Protein AF-A0A087UT09-F1 (afdb_monomer_lite)

Sequence (190 aa):
MEEGTFNQTPITALSLRTRMKIALFLNPPRELLSHEKVPGDYRGLAELMQFAYIEIQNFGTYQEPTMKLLDTWGKRQGATFGKLMELLQELQRYDLLAQVVPLLEEDAAAYQRRIHMQRNGQHLIQDPEVTSGDSLNSSQYLTVDDFLSGESTLYHAFMLHSDAPEDVSFAIELTRKLESEGMKIFLRNR

Structure (mmCIF, N/CA/C/O backbone):
data_AF-A0A087UT09-F1
#
_entry.id   AF-A0A087UT09-F1
#
loop_
_atom_site.group_PDB
_atom_site.id
_atom_site.type_symbol
_atom_site.label_atom_id
_atom_site.label_alt_id
_atom_site.label_comp_id
_atom_site.label_asym_id
_atom_site.label_entity_id
_atom_site.label_seq_id
_atom_site.pdbx_PDB_ins_code
_atom_site.Cartn_x
_atom_site.Cartn_y
_atom_site.Cartn_z
_atom_site.occupancy
_atom_site.B_iso_or_equiv
_atom_site.auth_seq_id
_atom_site.auth_comp_id
_atom_site.auth_asym_id
_atom_site.auth_atom_id
_atom_site.pdbx_PDB_model_num
ATOM 1 N N . MET A 1 1 ? 16.535 13.399 0.111 1.00 51.31 1 MET A N 1
ATOM 2 C CA . MET A 1 1 ? 15.268 13.373 -0.649 1.00 51.31 1 MET A CA 1
ATOM 3 C C . MET A 1 1 ? 14.499 14.609 -0.217 1.00 51.31 1 MET A C 1
ATOM 5 O O . MET A 1 1 ? 14.461 14.849 0.981 1.00 51.31 1 MET A O 1
ATOM 9 N N . GLU A 1 2 ? 13.992 15.443 -1.127 1.00 54.88 2 GLU A N 1
ATOM 10 C CA . GLU A 1 2 ? 13.151 16.575 -0.708 1.00 54.88 2 GLU A CA 1
ATOM 11 C C . GLU A 1 2 ? 11.876 16.011 -0.065 1.00 54.88 2 GLU A C 1
ATOM 13 O O . GLU A 1 2 ? 11.117 15.315 -0.743 1.00 54.88 2 GLU A O 1
ATOM 18 N N . GLU A 1 3 ? 11.650 16.268 1.228 1.00 58.12 3 GLU A N 1
ATOM 19 C CA . GLU A 1 3 ? 10.524 15.720 2.013 1.00 58.12 3 GLU A CA 1
ATOM 20 C C . GLU A 1 3 ? 9.159 15.922 1.326 1.00 58.12 3 GLU A C 1
ATOM 22 O O . GLU A 1 3 ? 8.279 15.063 1.406 1.00 58.12 3 GLU A O 1
ATOM 27 N N . GLY A 1 4 ? 9.004 17.011 0.564 1.00 62.09 4 GLY A N 1
ATOM 28 C CA . GLY A 1 4 ? 7.791 17.301 -0.204 1.00 62.09 4 GLY A CA 1
ATOM 29 C C . GLY A 1 4 ? 7.472 16.275 -1.299 1.00 62.09 4 GLY A C 1
ATOM 30 O O . GLY A 1 4 ? 6.303 16.016 -1.573 1.00 62.09 4 GLY A O 1
ATOM 31 N N . THR A 1 5 ? 8.484 15.637 -1.895 1.00 78.25 5 THR A N 1
ATOM 32 C CA . THR A 1 5 ? 8.292 14.661 -2.985 1.00 78.25 5 THR A CA 1
ATOM 33 C C . THR A 1 5 ? 7.920 13.267 -2.479 1.00 78.25 5 THR A C 1
ATOM 35 O O . THR A 1 5 ? 7.145 12.556 -3.121 1.00 78.25 5 THR A O 1
ATOM 38 N N . PHE A 1 6 ? 8.431 12.881 -1.309 1.00 90.44 6 PHE A N 1
ATOM 39 C CA . PHE A 1 6 ? 8.125 11.599 -0.679 1.00 90.44 6 PHE A CA 1
ATOM 40 C C . PHE A 1 6 ? 6.651 11.534 -0.256 1.00 90.44 6 PHE A C 1
ATOM 42 O O . PHE A 1 6 ? 5.922 10.634 -0.669 1.00 90.44 6 PHE A O 1
ATOM 49 N N . ASN A 1 7 ? 6.174 12.552 0.467 1.00 91.75 7 ASN A N 1
ATOM 50 C CA . ASN A 1 7 ? 4.807 12.588 0.998 1.00 91.75 7 ASN A CA 1
ATOM 51 C C . ASN A 1 7 ? 3.721 12.616 -0.087 1.00 91.75 7 ASN A C 1
ATOM 53 O O . ASN A 1 7 ? 2.599 12.167 0.152 1.00 91.75 7 ASN A O 1
ATOM 57 N N . GLN A 1 8 ? 4.052 13.119 -1.277 1.00 91.75 8 GLN A N 1
ATOM 58 C CA . GLN A 1 8 ? 3.149 13.197 -2.428 1.00 91.75 8 GLN A CA 1
ATOM 59 C C . GLN A 1 8 ? 3.197 11.954 -3.328 1.00 91.75 8 GLN A C 1
ATOM 61 O O . GLN A 1 8 ? 2.414 11.852 -4.272 1.00 91.75 8 GLN A O 1
ATOM 66 N N . THR A 1 9 ? 4.093 11.000 -3.056 1.00 93.56 9 THR A N 1
ATOM 67 C CA . THR A 1 9 ? 4.192 9.767 -3.844 1.00 93.56 9 THR A CA 1
ATOM 68 C C . THR A 1 9 ? 2.896 8.957 -3.697 1.00 93.56 9 THR A C 1
ATOM 70 O O . THR A 1 9 ? 2.451 8.725 -2.567 1.00 93.56 9 THR A O 1
ATOM 73 N N . PRO A 1 10 ? 2.252 8.542 -4.805 1.00 94.56 10 PRO A N 1
ATOM 74 C CA . PRO A 1 10 ? 0.980 7.835 -4.747 1.00 94.56 10 PRO A CA 1
ATOM 75 C C . PRO A 1 10 ? 1.157 6.414 -4.208 1.00 94.56 10 PRO A C 1
ATOM 77 O O . PRO A 1 10 ? 2.169 5.760 -4.446 1.00 94.56 10 PRO A O 1
ATOM 80 N N . ILE A 1 11 ? 0.129 5.883 -3.552 1.00 94.00 11 ILE A N 1
ATOM 81 C CA . ILE A 1 11 ? 0.129 4.519 -2.993 1.00 94.00 11 ILE A CA 1
ATOM 82 C C . ILE A 1 11 ? 0.298 3.438 -4.061 1.00 94.00 11 ILE A C 1
ATOM 84 O O . ILE A 1 11 ? 0.816 2.358 -3.785 1.00 94.00 11 ILE A O 1
ATOM 88 N N . THR A 1 12 ? -0.069 3.725 -5.307 1.00 91.31 12 THR A N 1
ATOM 89 C CA . THR A 1 12 ? 0.193 2.847 -6.455 1.00 91.31 12 THR A CA 1
ATOM 90 C C . THR A 1 12 ? 1.685 2.573 -6.672 1.00 91.31 12 THR A C 1
ATOM 92 O O . THR A 1 12 ? 2.024 1.549 -7.258 1.00 91.31 12 THR A O 1
ATOM 95 N N . ALA A 1 13 ? 2.581 3.413 -6.143 1.00 93.44 13 ALA A N 1
ATOM 96 C CA . ALA A 1 13 ? 4.025 3.214 -6.197 1.00 93.44 13 ALA A CA 1
ATOM 97 C C . ALA A 1 13 ? 4.558 2.134 -5.237 1.00 93.44 13 ALA A C 1
ATOM 99 O O . ALA A 1 13 ? 5.697 1.702 -5.413 1.00 93.44 13 ALA A O 1
ATOM 100 N N . LEU A 1 14 ? 3.768 1.688 -4.248 1.00 93.06 14 LEU A N 1
ATOM 101 C CA . LEU A 1 14 ? 4.194 0.650 -3.303 1.00 93.06 14 LEU A CA 1
ATOM 102 C C . LEU A 1 14 ? 4.567 -0.640 -4.034 1.00 93.06 14 LEU A C 1
ATOM 104 O O . LEU A 1 14 ? 3.744 -1.205 -4.767 1.00 93.06 14 LEU A O 1
ATOM 108 N N . SER A 1 15 ? 5.763 -1.157 -3.762 1.00 93.62 15 SER A N 1
ATOM 109 C CA . SER A 1 15 ? 6.173 -2.470 -4.245 1.00 93.62 15 SER A CA 1
ATOM 110 C C . SER A 1 15 ? 5.392 -3.585 -3.552 1.00 93.62 15 SER A C 1
ATOM 112 O O . SER A 1 15 ? 4.868 -3.433 -2.444 1.00 93.62 15 SER A O 1
ATOM 114 N N . LEU A 1 16 ? 5.343 -4.756 -4.194 1.00 92.62 16 LEU A N 1
ATOM 115 C CA . LEU A 1 16 ? 4.714 -5.941 -3.608 1.00 92.62 16 LEU A CA 1
ATOM 116 C C . LEU A 1 16 ? 5.321 -6.277 -2.237 1.00 92.62 16 LEU A C 1
ATOM 118 O O . LEU A 1 16 ? 4.588 -6.594 -1.306 1.00 92.62 16 LEU A O 1
ATOM 122 N N . ARG A 1 17 ? 6.644 -6.131 -2.089 1.00 94.88 17 ARG A N 1
ATOM 123 C CA . ARG A 1 17 ? 7.366 -6.347 -0.827 1.00 94.88 17 ARG A CA 1
ATOM 124 C C . ARG A 1 17 ? 6.803 -5.477 0.296 1.00 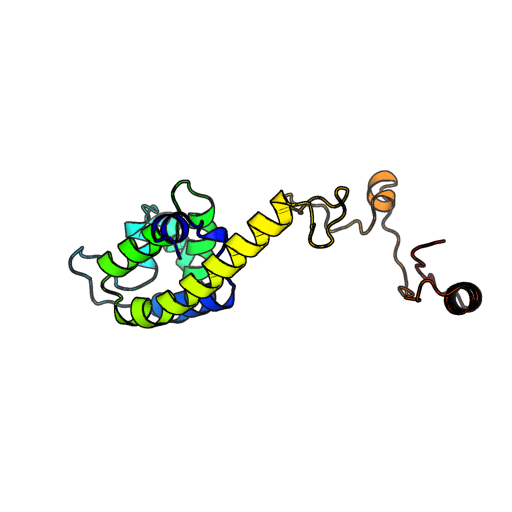94.88 17 ARG A C 1
ATOM 126 O O . ARG A 1 17 ? 6.507 -5.991 1.374 1.00 94.88 17 ARG A O 1
ATOM 133 N N . THR A 1 18 ? 6.634 -4.182 0.043 1.00 95.81 18 THR A N 1
ATOM 134 C CA . THR A 1 18 ? 6.103 -3.236 1.029 1.00 95.81 18 THR A CA 1
ATOM 135 C C . THR A 1 18 ? 4.650 -3.547 1.364 1.00 95.81 18 THR A C 1
ATOM 137 O O . THR A 1 18 ? 4.295 -3.624 2.540 1.00 95.81 18 THR A O 1
ATOM 140 N N . ARG A 1 19 ? 3.817 -3.823 0.352 1.00 96.19 19 ARG A N 1
ATOM 141 C CA . ARG A 1 19 ? 2.405 -4.185 0.556 1.00 96.19 19 ARG A CA 1
ATOM 142 C C . ARG A 1 19 ? 2.251 -5.459 1.391 1.00 96.19 19 ARG A C 1
ATOM 144 O O . ARG A 1 19 ? 1.489 -5.459 2.353 1.00 96.19 19 ARG A O 1
ATOM 151 N N . MET A 1 20 ? 3.029 -6.503 1.097 1.00 95.06 20 MET A N 1
ATOM 152 C CA . MET A 1 20 ? 3.030 -7.748 1.876 1.00 95.06 20 MET A CA 1
ATOM 153 C C . MET A 1 20 ? 3.491 -7.522 3.317 1.00 95.06 20 MET A C 1
ATOM 155 O O . MET A 1 20 ? 2.925 -8.099 4.242 1.00 95.06 20 MET A O 1
ATOM 159 N N . LYS A 1 21 ? 4.490 -6.657 3.537 1.00 96.12 21 LYS A N 1
ATOM 160 C CA . LYS A 1 21 ? 4.939 -6.305 4.889 1.00 96.12 21 LYS A CA 1
ATOM 161 C C . LYS A 1 21 ? 3.837 -5.594 5.676 1.00 96.12 21 LYS A C 1
ATOM 163 O O . LYS A 1 21 ? 3.637 -5.923 6.837 1.00 96.12 21 LYS A O 1
ATOM 168 N N . ILE A 1 22 ? 3.100 -4.673 5.054 1.00 96.56 22 ILE A N 1
ATOM 169 C CA . ILE A 1 22 ? 1.946 -4.009 5.680 1.00 96.56 22 ILE A CA 1
ATOM 170 C C . ILE A 1 22 ? 0.846 -5.032 5.996 1.00 96.56 22 ILE A C 1
ATOM 172 O O . ILE A 1 22 ? 0.361 -5.087 7.127 1.00 96.56 22 ILE A O 1
ATOM 176 N N . ALA A 1 23 ? 0.505 -5.891 5.034 1.00 96.12 23 ALA A N 1
ATOM 177 C CA . ALA A 1 23 ? -0.516 -6.923 5.193 1.00 96.12 23 ALA A CA 1
ATOM 178 C C . ALA A 1 23 ? -0.191 -7.907 6.326 1.00 96.12 23 ALA A C 1
ATOM 180 O O . ALA A 1 23 ? -1.051 -8.184 7.159 1.00 96.12 23 ALA A O 1
ATOM 181 N N . LEU A 1 24 ? 1.066 -8.343 6.446 1.00 95.38 24 LEU A N 1
ATOM 182 C CA . LEU A 1 24 ? 1.524 -9.229 7.522 1.00 95.38 24 LEU A CA 1
ATOM 183 C C . LEU A 1 24 ? 1.209 -8.678 8.924 1.00 95.38 24 LEU A C 1
ATOM 185 O O . LEU A 1 24 ? 0.924 -9.441 9.843 1.00 95.38 24 LEU A O 1
ATOM 189 N N . PHE A 1 25 ? 1.265 -7.357 9.096 1.00 94.94 25 PHE A N 1
ATOM 190 C CA . PHE A 1 25 ? 1.061 -6.702 10.388 1.00 94.94 25 PHE A CA 1
ATOM 191 C C . PHE A 1 25 ? -0.398 -6.324 10.655 1.00 94.94 25 PHE A C 1
ATOM 193 O O . PHE A 1 25 ? -0.766 -6.197 11.827 1.00 94.94 25 PHE A O 1
ATOM 200 N N . LEU A 1 26 ? -1.201 -6.105 9.609 1.00 95.62 26 LEU A N 1
ATOM 201 C CA . LEU A 1 26 ? -2.575 -5.602 9.710 1.00 95.62 26 LEU A CA 1
ATOM 202 C C . LEU A 1 26 ? -3.655 -6.654 9.437 1.00 95.62 26 LEU A C 1
ATOM 204 O O . LEU A 1 26 ? -4.786 -6.456 9.865 1.00 95.62 26 LEU A O 1
ATOM 208 N N . ASN A 1 27 ? -3.350 -7.762 8.759 1.00 95.38 27 ASN A N 1
ATOM 209 C CA . ASN A 1 27 ? -4.317 -8.843 8.554 1.00 95.38 27 ASN A CA 1
ATOM 210 C C . ASN A 1 27 ? -4.689 -9.579 9.854 1.00 95.38 27 ASN A C 1
ATOM 212 O O . ASN A 1 27 ? -5.867 -9.902 10.011 1.00 95.38 27 ASN A O 1
ATOM 216 N N . PRO A 1 28 ? -3.751 -9.873 10.784 1.00 92.81 28 PRO A N 1
ATOM 217 C CA . PRO A 1 28 ? -4.115 -10.533 12.031 1.00 92.81 28 PRO A CA 1
ATOM 218 C C . PRO A 1 28 ? -5.059 -9.644 12.855 1.00 92.81 28 PRO A C 1
ATOM 220 O O . PRO A 1 28 ? -4.718 -8.483 13.107 1.00 92.81 28 PRO A O 1
ATOM 223 N N . PRO A 1 29 ? -6.220 -10.164 13.296 1.00 87.81 29 PRO A N 1
ATOM 224 C CA . PRO A 1 29 ? -7.192 -9.363 14.021 1.00 87.81 29 PRO A CA 1
ATOM 225 C C . PRO A 1 29 ? -6.617 -8.903 15.360 1.00 87.81 29 PRO A C 1
ATOM 227 O O . PRO A 1 29 ? -5.968 -9.669 16.077 1.00 87.81 29 PRO A O 1
ATOM 230 N N . ARG A 1 30 ? -6.888 -7.649 15.721 1.00 85.56 30 ARG A N 1
ATOM 231 C CA . ARG A 1 30 ? -6.582 -7.101 17.045 1.00 85.56 30 ARG A CA 1
ATOM 232 C C . ARG A 1 30 ? -7.849 -6.552 17.678 1.00 85.56 30 ARG A C 1
ATOM 234 O O . ARG A 1 30 ? -8.514 -5.694 17.112 1.00 85.56 30 ARG A O 1
ATOM 241 N N . GLU A 1 31 ? -8.166 -7.054 18.865 1.00 73.44 31 GLU A N 1
ATOM 242 C CA . GLU A 1 31 ? -9.349 -6.635 19.630 1.00 73.44 31 GLU A CA 1
ATOM 243 C C . GLU A 1 31 ? -9.096 -5.371 20.459 1.00 73.44 31 GLU A C 1
ATOM 245 O O . GLU A 1 31 ? -10.036 -4.678 20.843 1.00 73.44 31 GLU A O 1
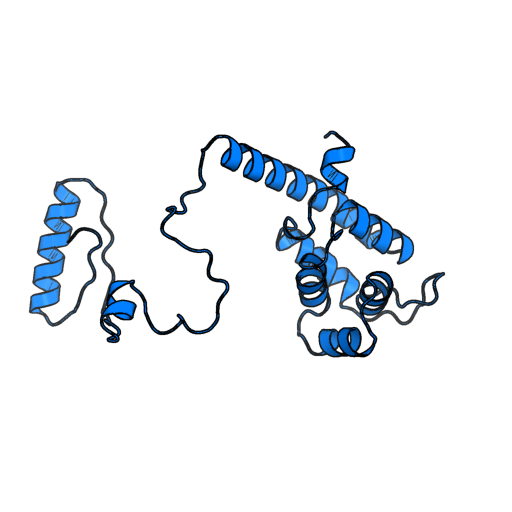ATOM 250 N N . LEU A 1 32 ? -7.824 -5.046 20.714 1.00 72.12 32 LEU A N 1
ATOM 251 C CA . LEU A 1 32 ? -7.448 -3.807 21.383 1.00 72.12 32 LEU A CA 1
ATOM 252 C C . LEU A 1 32 ? -7.739 -2.622 20.463 1.00 72.12 32 LEU A C 1
ATOM 254 O O . LEU A 1 32 ? -7.179 -2.512 19.367 1.00 72.12 32 LEU A O 1
ATOM 258 N N . LEU A 1 33 ? -8.618 -1.748 20.943 1.00 75.12 33 LEU A N 1
ATOM 259 C CA . LEU A 1 33 ? -8.957 -0.504 20.276 1.00 75.12 33 LEU A CA 1
ATOM 260 C C . LEU A 1 33 ? -7.850 0.528 20.503 1.00 75.12 33 LEU A C 1
ATOM 262 O O . LEU A 1 33 ? -7.291 0.625 21.598 1.00 75.12 33 LEU A O 1
ATOM 266 N N . SER A 1 34 ? -7.552 1.308 19.469 1.00 68.38 34 SER A N 1
ATOM 267 C CA . SER A 1 34 ? -6.712 2.496 19.585 1.00 68.38 34 SER A CA 1
ATOM 268 C C . SER A 1 34 ? -7.443 3.607 20.356 1.00 68.38 34 SER A C 1
ATOM 270 O O . SER A 1 34 ? -8.611 3.475 20.734 1.00 68.38 34 SER A O 1
ATOM 272 N N . HIS A 1 35 ? -6.764 4.736 20.570 1.00 66.69 35 HIS A N 1
ATOM 273 C CA . HIS A 1 35 ? -7.361 5.927 21.185 1.00 66.69 35 HIS A CA 1
ATOM 274 C C . HIS A 1 35 ? -8.629 6.414 20.453 1.00 66.69 35 HIS A C 1
ATOM 276 O O . HI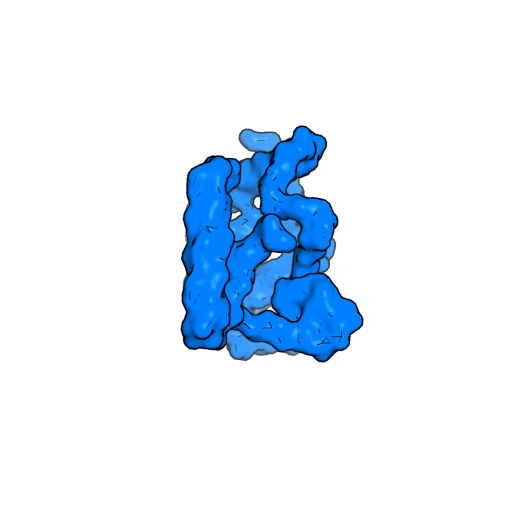S A 1 35 ? -9.582 6.847 21.096 1.00 66.69 35 HIS A O 1
ATOM 282 N N . GLU A 1 36 ? -8.684 6.240 19.130 1.00 67.75 36 GLU A N 1
ATOM 283 C CA . GLU A 1 36 ? -9.837 6.585 18.284 1.00 67.75 36 GLU A CA 1
ATOM 284 C C . GLU A 1 36 ? -10.937 5.509 18.282 1.00 67.75 36 GLU A C 1
ATOM 286 O O . GLU A 1 36 ? -11.852 5.542 17.467 1.00 67.75 36 GLU A O 1
ATOM 291 N N . LYS A 1 37 ? -10.872 4.536 19.202 1.00 80.62 37 LYS A N 1
ATOM 292 C CA . LYS A 1 37 ? -11.822 3.418 19.328 1.00 80.62 37 LYS A CA 1
ATOM 293 C C . LYS A 1 37 ? -11.913 2.520 18.088 1.00 80.62 37 LYS A C 1
ATOM 295 O O . LYS A 1 37 ? -12.880 1.773 17.959 1.00 80.62 37 LYS A O 1
ATOM 300 N N . VAL A 1 38 ? -10.898 2.537 17.224 1.00 85.25 38 VAL A N 1
ATOM 301 C CA . VAL A 1 38 ? -10.813 1.658 16.050 1.00 85.25 38 VAL A CA 1
ATOM 302 C C . VAL A 1 38 ? -9.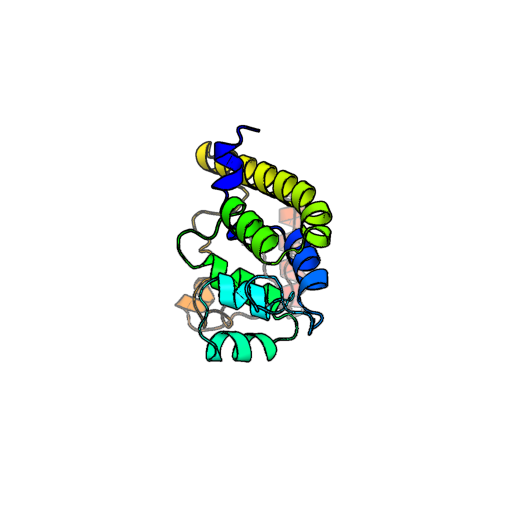882 0.466 16.314 1.00 85.25 38 VAL A C 1
ATOM 304 O O . VAL A 1 38 ? -8.911 0.606 17.064 1.00 85.25 38 VAL A O 1
ATOM 307 N N . PRO A 1 39 ? -10.132 -0.720 15.727 1.00 88.19 39 PRO A N 1
ATOM 308 C CA . PRO A 1 39 ? -9.248 -1.877 15.875 1.00 88.19 39 PRO A CA 1
ATOM 309 C C . PRO A 1 39 ? -7.857 -1.609 15.293 1.00 88.19 39 PRO A C 1
ATOM 311 O O . PRO A 1 39 ? -7.747 -1.071 14.198 1.00 88.19 39 PRO A O 1
ATOM 314 N N . GLY A 1 40 ? -6.784 -2.051 15.952 1.00 90.31 40 GLY A N 1
ATOM 315 C CA . GLY A 1 40 ? -5.401 -1.877 15.467 1.00 90.31 40 GLY A CA 1
ATOM 316 C C . GLY A 1 40 ? -4.998 -2.736 14.252 1.00 90.31 40 GLY A C 1
ATOM 317 O O . GLY A 1 40 ? -3.819 -3.072 14.108 1.00 90.31 40 GLY A O 1
ATOM 318 N N . ASP A 1 41 ? -5.954 -3.148 13.425 1.00 93.94 41 ASP A N 1
ATOM 319 C CA . ASP A 1 41 ? -5.795 -4.024 12.262 1.00 93.94 41 ASP A CA 1
ATOM 320 C C . ASP A 1 41 ? -6.350 -3.369 10.983 1.00 93.94 41 ASP A C 1
ATOM 322 O O . ASP A 1 41 ? -6.641 -2.170 10.953 1.00 93.94 41 ASP A O 1
ATOM 326 N N . TYR A 1 42 ? -6.469 -4.137 9.897 1.00 95.88 42 TYR A N 1
ATOM 327 C CA . TYR A 1 42 ? -6.932 -3.627 8.605 1.00 95.88 42 TYR A CA 1
ATOM 328 C C . TYR A 1 42 ? -8.318 -2.966 8.675 1.00 95.88 42 TYR A C 1
ATOM 330 O O . TYR A 1 42 ? -8.609 -2.097 7.854 1.00 95.88 42 TYR A O 1
ATOM 338 N N . ARG A 1 43 ? -9.174 -3.350 9.634 1.00 95.44 43 ARG A N 1
ATOM 339 C CA . ARG A 1 43 ? -10.530 -2.806 9.783 1.00 95.44 43 ARG A CA 1
ATOM 340 C C . ARG A 1 43 ? -10.473 -1.369 10.268 1.00 95.44 43 ARG A C 1
ATOM 342 O O . ARG A 1 43 ? -11.115 -0.516 9.666 1.00 95.44 43 ARG A O 1
ATOM 349 N N . GLY A 1 44 ? -9.658 -1.098 11.288 1.00 94.81 44 GLY A N 1
ATOM 350 C CA . GLY A 1 44 ? -9.455 0.269 11.760 1.00 94.81 44 GLY A CA 1
ATOM 351 C C . GLY A 1 44 ? -8.735 1.127 10.729 1.00 94.81 44 GLY A C 1
ATOM 352 O O . GLY A 1 44 ? -9.121 2.273 10.524 1.00 94.81 44 GLY A O 1
ATOM 353 N N . LEU A 1 45 ? -7.769 0.566 9.990 1.00 95.62 45 LEU A N 1
ATOM 354 C CA . LEU A 1 45 ? -7.166 1.291 8.868 1.00 95.62 45 LEU A CA 1
ATOM 355 C C . LEU A 1 45 ? -8.214 1.661 7.804 1.00 95.62 45 LEU A C 1
ATOM 357 O O . LEU A 1 45 ? -8.230 2.792 7.324 1.00 95.62 45 LEU A O 1
ATOM 361 N N . ALA A 1 46 ? -9.097 0.729 7.442 1.00 96.44 46 ALA A N 1
ATOM 362 C CA . ALA A 1 46 ? -10.152 0.970 6.465 1.00 96.44 46 ALA A CA 1
ATOM 363 C C . ALA A 1 46 ? -11.182 2.003 6.955 1.00 96.44 46 ALA A C 1
ATOM 365 O O . ALA A 1 46 ? -11.644 2.833 6.173 1.00 96.44 46 ALA A O 1
ATOM 366 N N . GLU A 1 47 ? -11.507 1.990 8.246 1.00 94.75 47 GLU A N 1
ATOM 367 C CA . GLU A 1 47 ? -12.385 2.980 8.869 1.00 94.75 47 GLU A CA 1
ATOM 368 C C . GLU A 1 47 ? -11.776 4.387 8.807 1.00 94.75 47 GLU A C 1
ATOM 370 O O . GLU A 1 47 ? -12.432 5.316 8.332 1.00 94.75 47 GLU A O 1
ATOM 375 N N . LEU A 1 48 ? -10.491 4.536 9.151 1.00 94.44 48 LEU A N 1
ATOM 376 C CA . LEU A 1 48 ? -9.773 5.811 9.025 1.00 94.44 48 LEU A CA 1
ATOM 377 C C . LEU A 1 48 ? -9.644 6.279 7.560 1.00 94.44 48 LEU A C 1
ATOM 379 O O . LEU A 1 48 ? -9.656 7.475 7.273 1.00 94.44 48 LEU A O 1
ATOM 383 N N . MET A 1 49 ? -9.583 5.344 6.606 1.00 95.50 49 MET A N 1
ATOM 384 C CA . MET A 1 49 ? -9.642 5.620 5.161 1.00 95.50 49 MET A CA 1
ATOM 385 C C . MET A 1 49 ? -11.055 5.954 4.647 1.00 95.50 49 MET A C 1
ATOM 387 O O . MET A 1 49 ? -11.235 6.142 3.437 1.00 95.50 49 MET A O 1
ATOM 391 N N . GLN A 1 50 ? -12.049 6.041 5.537 1.00 95.31 50 GLN A N 1
ATOM 392 C CA . GLN A 1 50 ? -13.445 6.356 5.229 1.00 95.31 50 GLN A CA 1
ATOM 393 C C . GLN A 1 50 ? -14.090 5.327 4.288 1.00 95.31 50 GLN A C 1
ATOM 395 O O . GLN A 1 50 ? -14.770 5.675 3.318 1.00 95.31 50 GLN A O 1
ATOM 400 N N . PHE A 1 51 ? -13.835 4.038 4.513 1.00 96.31 51 PHE A N 1
ATOM 401 C CA . PHE A 1 51 ? -14.631 2.970 3.907 1.00 96.31 51 PHE A CA 1
ATOM 402 C C . PHE A 1 51 ? -15.900 2.723 4.724 1.00 96.31 51 PHE A C 1
ATOM 404 O O . PHE A 1 51 ? -15.891 2.771 5.953 1.00 96.31 51 PHE A O 1
ATOM 411 N N . ALA A 1 52 ? -17.007 2.443 4.041 1.00 96.00 52 ALA A N 1
ATOM 412 C CA . ALA A 1 52 ? -18.251 2.082 4.700 1.00 96.00 52 ALA A CA 1
ATOM 413 C C . ALA A 1 52 ? -18.133 0.697 5.349 1.00 96.00 52 ALA A C 1
ATOM 415 O O . ALA A 1 52 ? -17.445 -0.187 4.840 1.00 96.00 52 ALA A O 1
ATOM 416 N N . TYR A 1 53 ? -18.884 0.464 6.427 1.00 94.31 53 TYR A N 1
ATOM 417 C CA . TYR A 1 53 ? -18.860 -0.806 7.161 1.00 94.31 53 TYR A CA 1
ATOM 418 C C . TYR A 1 53 ? -19.004 -2.042 6.255 1.00 94.31 53 TYR A C 1
ATOM 420 O O . TYR A 1 53 ? -18.266 -3.011 6.413 1.00 94.31 53 TYR A O 1
ATOM 428 N N . ILE A 1 54 ? -19.904 -2.000 5.264 1.00 97.31 54 ILE A N 1
ATOM 429 C CA . ILE A 1 54 ? -20.116 -3.129 4.348 1.00 97.31 54 ILE A CA 1
ATOM 430 C C . ILE A 1 54 ? -18.903 -3.390 3.439 1.00 97.31 54 ILE A C 1
ATOM 432 O O . ILE A 1 54 ? -18.607 -4.541 3.130 1.00 97.31 54 ILE A O 1
ATOM 436 N N . GLU A 1 55 ? -18.167 -2.343 3.051 1.00 96.56 55 GLU A N 1
ATOM 437 C CA . GLU A 1 55 ? -16.922 -2.474 2.286 1.00 96.56 55 GLU A CA 1
ATOM 438 C C . GLU A 1 55 ? -15.841 -3.128 3.153 1.00 96.56 55 GLU A C 1
ATOM 440 O O . GLU A 1 55 ? -15.159 -4.046 2.702 1.00 96.56 55 GLU A O 1
ATOM 445 N N . ILE A 1 56 ? -15.747 -2.718 4.424 1.00 96.50 56 ILE A N 1
ATOM 446 C CA . ILE A 1 56 ? -14.809 -3.286 5.402 1.00 96.50 56 ILE A CA 1
ATOM 447 C C . ILE A 1 56 ? -15.086 -4.777 5.629 1.00 96.50 56 ILE A C 1
ATOM 449 O O . ILE A 1 56 ? -14.159 -5.589 5.618 1.00 96.50 56 ILE A O 1
ATOM 453 N N . GLN A 1 57 ? -16.359 -5.153 5.786 1.00 95.94 57 GLN A N 1
ATOM 454 C CA . GLN A 1 57 ? -16.769 -6.558 5.883 1.00 95.94 57 GLN A CA 1
ATOM 455 C C . GLN A 1 57 ? -16.404 -7.330 4.612 1.00 95.94 57 GLN A C 1
ATOM 457 O O . GLN A 1 57 ? -15.848 -8.425 4.690 1.00 95.94 57 GLN A O 1
ATOM 462 N N . ASN A 1 58 ? -16.642 -6.740 3.438 1.00 97.12 58 ASN A N 1
ATOM 463 C CA . ASN A 1 58 ? -16.307 -7.362 2.163 1.00 97.12 58 ASN A CA 1
ATOM 464 C C . ASN A 1 58 ? -14.797 -7.615 2.020 1.00 97.12 58 ASN A C 1
ATOM 466 O O . ASN A 1 58 ? -14.410 -8.672 1.528 1.00 97.12 58 ASN A O 1
ATOM 470 N N . PHE A 1 59 ? -13.929 -6.716 2.498 1.00 96.81 59 PHE A N 1
ATOM 471 C CA . PHE A 1 59 ? -12.478 -6.957 2.502 1.00 96.81 59 PHE A CA 1
ATOM 472 C C . PHE A 1 59 ? -12.087 -8.197 3.311 1.00 96.81 59 PHE A C 1
ATOM 474 O O . PHE A 1 59 ? -11.181 -8.918 2.903 1.00 96.81 59 PHE A O 1
ATOM 481 N N . GLY A 1 60 ? -12.802 -8.493 4.400 1.00 93.88 60 GLY A N 1
ATOM 482 C CA . GLY A 1 60 ? -12.570 -9.688 5.217 1.00 93.88 60 GLY A CA 1
ATOM 483 C C . GLY A 1 60 ? -12.871 -11.017 4.515 1.00 93.88 60 GLY A C 1
ATOM 484 O O . GLY A 1 60 ? -12.469 -12.063 5.013 1.00 93.88 60 GLY A O 1
ATOM 485 N N . THR A 1 61 ? -13.551 -11.000 3.363 1.00 95.62 61 THR A N 1
ATOM 486 C CA . THR A 1 61 ? -13.820 -12.214 2.569 1.00 95.62 61 THR A CA 1
ATOM 487 C C . THR A 1 61 ? -12.635 -12.636 1.697 1.00 95.62 61 THR A C 1
ATOM 489 O O . THR A 1 61 ? -12.595 -13.766 1.212 1.00 95.62 61 THR A O 1
ATOM 492 N N . TYR A 1 62 ? -11.663 -11.742 1.492 1.00 94.62 62 TYR A N 1
ATOM 493 C CA . TYR A 1 62 ? -10.472 -12.013 0.695 1.00 94.62 62 TYR A CA 1
ATOM 494 C C . TYR A 1 62 ? -9.386 -12.669 1.547 1.00 94.62 62 TYR A C 1
ATOM 496 O O . TYR A 1 62 ? -9.259 -12.390 2.736 1.00 94.62 62 TYR A O 1
ATOM 504 N N . GLN A 1 63 ? -8.541 -13.483 0.907 1.00 92.31 63 GLN A N 1
ATOM 505 C CA . GLN A 1 63 ? -7.386 -14.105 1.562 1.00 92.31 63 GLN A CA 1
ATOM 506 C C . GLN A 1 63 ? -6.418 -13.066 2.151 1.00 92.31 63 GLN A C 1
ATOM 508 O O . GLN A 1 63 ? -5.855 -13.279 3.218 1.00 92.31 63 GLN A O 1
ATOM 513 N N . GLU A 1 64 ? -6.255 -11.932 1.463 1.00 93.81 64 GLU A N 1
ATOM 514 C CA . GLU A 1 64 ? -5.381 -10.828 1.863 1.00 93.81 64 GLU A CA 1
ATOM 515 C C . GLU A 1 64 ? -6.187 -9.514 1.954 1.00 93.81 64 GLU A C 1
ATOM 517 O O . GLU A 1 64 ? -6.175 -8.708 1.013 1.00 93.81 64 GLU A O 1
ATOM 522 N N . PRO A 1 65 ? -6.909 -9.270 3.069 1.00 96.69 65 PRO A N 1
ATOM 523 C CA . PRO A 1 65 ? -7.785 -8.105 3.225 1.00 96.69 65 PRO A CA 1
ATOM 524 C C . PRO A 1 65 ? -7.049 -6.771 3.071 1.00 96.69 65 PRO A C 1
ATOM 526 O O . PRO A 1 65 ? -7.521 -5.875 2.369 1.00 96.69 65 PRO A O 1
ATOM 529 N N . THR A 1 66 ? -5.861 -6.644 3.672 1.00 97.12 66 THR A N 1
ATOM 530 C CA . THR A 1 66 ? -5.063 -5.408 3.609 1.00 97.12 66 THR A CA 1
ATOM 531 C C . THR A 1 66 ? -4.580 -5.109 2.192 1.00 97.12 66 THR A C 1
ATOM 533 O O . THR A 1 66 ? -4.575 -3.951 1.780 1.00 97.12 66 THR A O 1
ATOM 536 N N . MET A 1 67 ? -4.212 -6.133 1.414 1.00 96.00 67 MET A N 1
ATOM 537 C CA . MET A 1 67 ? -3.821 -5.951 0.011 1.00 96.00 67 MET A CA 1
ATOM 538 C C . MET A 1 67 ? -4.983 -5.362 -0.788 1.00 96.00 67 MET A C 1
ATOM 540 O O . MET A 1 67 ? -4.835 -4.332 -1.448 1.00 96.00 67 MET A O 1
ATOM 544 N N . LYS A 1 68 ? -6.172 -5.964 -0.647 1.00 96.38 68 LYS A N 1
ATOM 545 C CA . LYS A 1 68 ? -7.378 -5.499 -1.333 1.00 96.38 68 LYS A CA 1
ATOM 546 C C . LYS A 1 68 ? -7.777 -4.085 -0.911 1.00 96.38 68 LYS A C 1
ATOM 548 O O . LYS A 1 68 ? -8.187 -3.291 -1.762 1.00 96.38 68 LYS A O 1
ATOM 553 N N . LEU A 1 69 ? -7.637 -3.764 0.375 1.00 97.38 69 LEU A N 1
ATOM 554 C CA . LEU A 1 69 ? -7.850 -2.424 0.915 1.00 97.38 69 LEU A CA 1
ATOM 555 C C . LEU A 1 69 ? -6.919 -1.404 0.246 1.00 97.38 69 LEU A C 1
ATOM 557 O O . LEU A 1 69 ? -7.404 -0.412 -0.290 1.00 97.38 69 LEU A O 1
ATOM 561 N N . LEU A 1 70 ? -5.606 -1.661 0.220 1.00 96.38 70 LEU A N 1
ATOM 562 C CA . LEU A 1 70 ? -4.617 -0.756 -0.380 1.00 96.38 70 LEU A CA 1
ATOM 563 C C . LEU A 1 70 ? -4.828 -0.575 -1.889 1.00 96.38 70 LEU A C 1
ATOM 565 O O . LEU A 1 70 ? -4.671 0.533 -2.400 1.00 96.38 70 LEU A O 1
ATOM 569 N N . ASP A 1 71 ? -5.209 -1.632 -2.606 1.00 94.38 71 ASP A N 1
ATOM 570 C CA . ASP A 1 71 ? -5.531 -1.559 -4.036 1.00 94.38 71 ASP A CA 1
ATOM 571 C C . ASP A 1 71 ? -6.783 -0.717 -4.296 1.00 94.38 71 ASP A C 1
ATOM 573 O O . ASP A 1 71 ? -6.832 0.069 -5.242 1.00 94.38 71 ASP A O 1
ATOM 577 N N . THR A 1 72 ? -7.803 -0.865 -3.450 1.00 95.56 72 THR A N 1
ATOM 578 C CA . THR A 1 72 ? -9.056 -0.109 -3.572 1.00 95.56 72 THR A CA 1
ATOM 579 C C . THR A 1 72 ? -8.847 1.353 -3.180 1.00 95.56 72 THR A C 1
ATOM 581 O O . THR A 1 72 ? -9.324 2.254 -3.868 1.00 95.56 72 THR A O 1
ATOM 584 N N . TRP A 1 73 ? -8.089 1.605 -2.112 1.00 96.19 73 TRP A N 1
ATOM 585 C CA . TRP A 1 73 ? -7.759 2.950 -1.651 1.00 96.19 73 TRP A CA 1
ATOM 586 C C . TRP A 1 73 ? -6.854 3.691 -2.635 1.00 96.19 73 TRP A C 1
ATOM 588 O O . TRP A 1 73 ? -7.080 4.869 -2.886 1.00 96.19 73 TRP A O 1
ATOM 598 N N . GLY A 1 74 ? -5.914 2.998 -3.287 1.00 92.75 74 GLY A N 1
ATOM 599 C CA . GLY A 1 74 ? -5.034 3.576 -4.308 1.00 92.75 74 GLY A CA 1
ATOM 600 C C . GLY A 1 74 ? -5.757 4.152 -5.534 1.00 92.75 74 GLY A C 1
ATOM 601 O O . GLY A 1 74 ? -5.155 4.919 -6.280 1.00 92.75 74 GLY A O 1
ATOM 602 N N . LYS A 1 75 ? -7.040 3.821 -5.736 1.00 91.00 75 LYS A N 1
ATOM 603 C CA . LYS A 1 75 ? -7.897 4.407 -6.784 1.00 91.00 75 LYS A CA 1
ATOM 604 C C . LYS A 1 75 ? -8.572 5.715 -6.352 1.00 91.00 75 LYS A C 1
ATOM 606 O O . LYS A 1 75 ? -9.124 6.417 -7.196 1.00 91.00 75 LYS A O 1
ATOM 611 N N . ARG A 1 76 ? -8.570 6.039 -5.053 1.00 91.31 76 ARG A N 1
ATOM 612 C CA . ARG A 1 76 ? -9.137 7.282 -4.509 1.00 91.31 76 ARG A CA 1
ATOM 613 C C . ARG A 1 76 ? -8.126 8.425 -4.636 1.00 91.31 76 ARG A C 1
ATOM 615 O O . ARG A 1 76 ? -6.914 8.223 -4.571 1.00 91.31 76 ARG A O 1
ATOM 622 N N . GLN A 1 77 ? -8.627 9.649 -4.791 1.00 86.62 77 GLN A N 1
ATOM 623 C CA . GLN A 1 77 ? -7.776 10.841 -4.773 1.00 86.62 77 GLN A CA 1
ATOM 624 C C . GLN A 1 77 ? -7.175 11.042 -3.374 1.00 86.62 77 GLN A C 1
ATOM 626 O O . GLN A 1 77 ? -7.837 10.790 -2.370 1.00 86.62 77 GLN A O 1
ATOM 631 N N . GLY A 1 78 ? -5.919 11.491 -3.306 1.00 86.81 78 GLY A N 1
ATOM 632 C CA . GLY A 1 78 ? -5.227 11.739 -2.035 1.00 86.81 78 GLY A CA 1
ATOM 633 C C . GLY A 1 78 ? -4.619 10.501 -1.362 1.00 86.81 78 GLY A C 1
ATOM 634 O O . GLY A 1 78 ? -4.078 10.618 -0.265 1.00 86.81 78 GLY A O 1
ATOM 635 N N . ALA A 1 79 ? -4.655 9.328 -2.004 1.00 93.69 79 ALA A N 1
ATOM 636 C CA . ALA A 1 79 ? -3.976 8.131 -1.515 1.00 93.69 79 ALA A CA 1
ATOM 637 C C . ALA A 1 79 ? -2.454 8.221 -1.743 1.00 93.69 79 ALA A C 1
ATOM 639 O O . ALA A 1 79 ? -1.932 7.767 -2.766 1.00 93.69 79 ALA A O 1
ATOM 640 N N . THR A 1 80 ? -1.736 8.821 -0.789 1.00 96.31 80 THR A N 1
ATOM 641 C CA . THR A 1 80 ? -0.276 9.016 -0.838 1.00 96.31 80 THR A CA 1
ATOM 642 C C . THR A 1 80 ? 0.456 8.327 0.313 1.00 96.31 80 THR A C 1
ATOM 644 O O . THR A 1 80 ? -0.152 7.916 1.304 1.00 96.31 80 THR A O 1
ATOM 647 N N . PHE A 1 81 ? 1.782 8.212 0.196 1.00 96.00 81 PHE A N 1
ATOM 648 C CA . PHE A 1 81 ? 2.644 7.663 1.249 1.00 96.00 81 PHE A CA 1
ATOM 649 C C . PHE A 1 81 ? 2.551 8.478 2.539 1.00 96.00 81 PHE A C 1
ATOM 651 O O . PHE A 1 81 ? 2.408 7.896 3.612 1.00 96.00 81 PHE A O 1
ATOM 658 N N . GLY A 1 82 ? 2.552 9.811 2.425 1.00 95.19 82 GLY A N 1
ATOM 659 C CA . GLY A 1 82 ? 2.384 10.697 3.576 1.00 95.19 82 GLY A CA 1
ATOM 660 C C . GLY A 1 82 ? 1.063 10.429 4.292 1.00 95.19 82 GLY A C 1
ATOM 661 O O . GLY A 1 82 ? 1.051 10.214 5.503 1.00 95.19 82 GLY A O 1
ATOM 662 N N . LYS A 1 83 ? -0.038 10.306 3.533 1.00 96.19 83 LYS A N 1
ATOM 663 C CA . LYS A 1 83 ? -1.338 10.019 4.139 1.00 96.19 83 LYS A CA 1
ATOM 664 C C . LYS A 1 83 ? -1.375 8.641 4.794 1.00 96.19 83 LYS A C 1
ATOM 666 O O . LYS A 1 83 ? -1.891 8.511 5.895 1.00 96.19 83 LYS A O 1
ATOM 671 N N . LEU A 1 84 ? -0.791 7.616 4.174 1.00 96.50 84 LEU A N 1
ATOM 672 C CA . LEU A 1 84 ? -0.698 6.291 4.795 1.00 96.50 84 LEU A CA 1
ATOM 673 C C . LEU A 1 84 ? 0.059 6.338 6.125 1.00 96.50 84 LEU A C 1
ATOM 675 O O . LEU A 1 84 ? -0.365 5.699 7.083 1.00 96.50 84 LEU A O 1
ATOM 679 N N . MET A 1 85 ? 1.158 7.089 6.198 1.00 95.69 85 MET A N 1
ATOM 680 C CA . MET A 1 85 ? 1.921 7.232 7.436 1.00 95.69 85 MET A CA 1
ATOM 681 C C . MET A 1 85 ? 1.113 7.911 8.540 1.00 95.69 85 MET A C 1
ATOM 683 O O . MET A 1 85 ? 1.111 7.401 9.657 1.00 95.69 85 MET A O 1
ATOM 687 N N . GLU A 1 86 ? 0.402 8.998 8.232 1.00 95.06 86 GLU A N 1
ATOM 688 C CA . GLU A 1 86 ? -0.515 9.652 9.179 1.00 95.06 86 GLU A CA 1
ATOM 689 C C . GLU A 1 86 ? -1.549 8.656 9.715 1.00 95.06 86 GLU A C 1
ATOM 691 O O . GLU A 1 86 ? -1.692 8.495 10.923 1.00 95.06 86 GLU A O 1
ATOM 696 N N . LEU A 1 87 ? -2.198 7.901 8.824 1.00 95.12 87 LEU A N 1
ATOM 697 C CA . LEU A 1 87 ? -3.210 6.917 9.210 1.00 95.12 87 LEU A CA 1
ATOM 698 C C . LEU A 1 87 ? -2.633 5.791 10.082 1.00 95.12 87 LEU A C 1
ATOM 700 O O . LEU A 1 87 ? -3.274 5.343 11.027 1.00 95.12 87 LEU A O 1
ATOM 704 N N . LEU A 1 88 ? -1.410 5.332 9.805 1.00 94.50 88 LEU A N 1
ATOM 705 C CA . LEU A 1 88 ? -0.736 4.327 10.634 1.00 94.50 88 LEU A CA 1
ATOM 706 C C . LEU A 1 88 ? -0.305 4.877 12.003 1.00 94.50 88 LEU A C 1
ATOM 708 O O . LEU A 1 88 ? -0.262 4.115 12.974 1.00 94.50 88 LEU A O 1
ATOM 712 N N . GLN A 1 89 ? 0.001 6.175 12.095 1.00 93.44 89 GLN A N 1
ATOM 713 C CA . GLN A 1 89 ? 0.258 6.862 13.364 1.00 93.44 89 GLN A CA 1
ATOM 714 C C . GLN A 1 89 ? -1.031 7.002 14.181 1.00 93.44 89 GLN A C 1
ATOM 716 O O . GLN A 1 89 ? -1.022 6.682 15.368 1.00 93.44 89 GLN A O 1
ATOM 721 N N . GLU A 1 90 ? -2.141 7.390 13.547 1.00 92.31 90 GLU A N 1
ATOM 722 C CA . GLU A 1 90 ? -3.479 7.434 14.158 1.00 92.31 90 GLU A CA 1
ATOM 723 C C . GLU A 1 90 ? -3.924 6.041 14.645 1.00 92.31 90 GLU A C 1
ATOM 725 O O . GLU A 1 90 ? -4.477 5.893 15.736 1.00 92.31 90 GLU A O 1
ATOM 730 N N . LEU A 1 91 ? -3.580 4.988 13.896 1.00 92.19 91 LEU A N 1
ATOM 731 C CA . LEU A 1 91 ? -3.791 3.588 14.281 1.00 92.19 91 LEU A CA 1
ATOM 732 C C . LEU A 1 91 ? -2.829 3.100 15.387 1.00 92.19 91 LEU A C 1
ATOM 734 O O . LEU A 1 91 ? -2.947 1.966 15.852 1.00 92.19 91 LEU A O 1
ATOM 738 N N . GLN A 1 92 ? -1.863 3.928 15.801 1.00 90.50 92 GLN A N 1
ATOM 739 C CA . GLN A 1 92 ? -0.819 3.625 16.790 1.00 90.50 92 GLN A CA 1
ATOM 740 C C . GLN A 1 92 ? 0.052 2.410 16.436 1.00 90.50 92 GLN A C 1
ATOM 742 O O . GLN A 1 92 ? 0.605 1.731 17.306 1.00 90.50 92 GLN A O 1
ATOM 747 N N . ARG A 1 93 ? 0.224 2.130 15.141 1.00 91.62 93 ARG A N 1
ATOM 748 C CA . ARG A 1 93 ? 1.064 1.029 14.648 1.00 91.62 93 ARG A CA 1
ATOM 749 C C . ARG A 1 93 ? 2.506 1.479 14.441 1.00 91.62 93 ARG A C 1
ATOM 751 O O . ARG A 1 93 ? 3.065 1.372 13.351 1.00 91.62 93 ARG A O 1
ATOM 758 N N . TYR A 1 94 ? 3.130 1.971 15.512 1.00 92.38 94 TYR A N 1
ATOM 759 C CA . TYR A 1 94 ? 4.538 2.392 15.500 1.00 92.38 94 TYR A CA 1
ATOM 760 C C . TYR A 1 94 ? 5.498 1.230 15.202 1.00 92.38 94 TYR A C 1
ATOM 762 O O . TYR A 1 94 ? 6.528 1.431 14.560 1.00 92.38 94 TYR A O 1
ATOM 770 N N . ASP A 1 95 ? 5.125 0.008 15.604 1.00 93.31 95 ASP A N 1
ATOM 771 C CA . ASP A 1 95 ? 5.823 -1.237 15.263 1.00 93.31 95 ASP A CA 1
ATOM 772 C C . ASP A 1 95 ? 5.901 -1.450 13.746 1.00 93.31 95 ASP A C 1
ATOM 774 O O . ASP A 1 95 ? 6.948 -1.811 13.210 1.00 93.31 95 ASP A O 1
ATOM 778 N N . LEU A 1 96 ? 4.796 -1.184 13.052 1.00 94.81 96 LEU A N 1
ATOM 779 C CA . LEU A 1 96 ? 4.708 -1.282 11.604 1.00 94.81 96 LEU A CA 1
ATOM 780 C C . LEU A 1 96 ? 5.428 -0.120 10.913 1.00 94.81 96 LEU A C 1
ATOM 782 O O . LEU A 1 96 ? 6.181 -0.347 9.968 1.00 94.81 96 LEU A O 1
ATOM 786 N N . LEU A 1 97 ? 5.238 1.111 11.393 1.00 95.25 97 LEU A N 1
ATOM 787 C CA . LEU A 1 97 ? 5.893 2.299 10.838 1.00 95.25 97 LEU A CA 1
ATOM 788 C C . LEU A 1 97 ? 7.414 2.145 10.815 1.00 95.25 97 LEU A C 1
ATOM 790 O O . LEU A 1 97 ? 8.026 2.343 9.768 1.00 95.25 97 LEU A O 1
ATOM 794 N N . ALA A 1 98 ? 8.016 1.698 11.920 1.00 94.69 98 ALA A N 1
ATOM 795 C CA . ALA A 1 98 ? 9.460 1.476 12.001 1.00 94.69 98 ALA A CA 1
ATOM 796 C C . ALA A 1 98 ? 9.975 0.468 10.955 1.00 94.69 98 ALA A C 1
ATOM 798 O O . ALA A 1 98 ? 11.121 0.549 10.522 1.00 94.69 98 ALA A O 1
ATOM 799 N N . GLN A 1 99 ? 9.135 -0.485 10.542 1.00 94.50 99 GLN A N 1
ATOM 800 C CA . GLN A 1 99 ? 9.478 -1.503 9.548 1.00 94.50 99 GLN A CA 1
ATOM 801 C C . GLN A 1 99 ? 9.232 -1.049 8.105 1.00 94.50 99 GLN A C 1
ATOM 803 O O . GLN A 1 99 ? 9.904 -1.528 7.195 1.00 94.50 99 GLN A O 1
ATOM 808 N N . VAL A 1 100 ? 8.243 -0.182 7.884 1.00 94.69 100 VAL A N 1
ATOM 809 C CA . VAL A 1 100 ? 7.760 0.182 6.546 1.00 94.69 100 VAL A CA 1
ATOM 810 C C . VAL A 1 100 ? 8.385 1.472 6.033 1.00 94.69 100 VAL A C 1
ATOM 812 O O . VAL A 1 100 ? 8.608 1.563 4.833 1.00 94.69 100 VAL A O 1
ATOM 815 N N . VAL A 1 101 ? 8.745 2.429 6.895 1.00 95.00 101 VAL A N 1
ATOM 816 C CA . VAL A 1 101 ? 9.356 3.705 6.468 1.00 95.00 101 VAL A CA 1
ATOM 817 C C . VAL A 1 101 ? 10.585 3.508 5.562 1.00 95.00 101 VAL A C 1
ATOM 819 O O . VAL A 1 101 ? 10.577 4.077 4.472 1.00 95.00 101 VAL A O 1
ATOM 822 N N . PRO A 1 102 ? 11.570 2.643 5.887 1.00 95.44 102 PRO A N 1
ATOM 823 C CA . PRO A 1 102 ? 12.708 2.415 4.989 1.00 95.44 102 PRO A CA 1
ATOM 824 C C . PRO A 1 102 ? 12.292 1.849 3.621 1.00 95.44 102 PRO A C 1
ATOM 826 O O . PRO A 1 102 ? 12.853 2.208 2.591 1.00 95.44 102 PRO A O 1
ATOM 829 N N . LEU A 1 103 ? 11.268 0.988 3.596 1.00 95.81 103 LEU A N 1
ATOM 830 C CA . LEU A 1 103 ? 10.740 0.408 2.358 1.00 95.81 103 LEU A CA 1
ATOM 831 C C . LEU A 1 103 ? 9.997 1.449 1.513 1.00 95.81 103 LEU A C 1
ATOM 833 O O . LEU A 1 103 ? 10.090 1.430 0.288 1.00 95.81 103 LEU A O 1
ATOM 837 N N . LEU A 1 104 ? 9.284 2.379 2.154 1.00 95.50 104 LEU A N 1
ATOM 838 C CA . LEU A 1 104 ? 8.640 3.494 1.464 1.00 95.50 104 LEU A CA 1
ATOM 839 C C . LEU A 1 104 ? 9.675 4.413 0.820 1.00 95.50 104 LEU A C 1
ATOM 841 O O . LEU A 1 104 ? 9.450 4.888 -0.288 1.00 95.50 104 LEU A O 1
ATOM 845 N N . GLU A 1 105 ? 10.799 4.680 1.486 1.00 95.12 105 GLU A N 1
ATOM 846 C CA . GLU A 1 105 ? 11.870 5.513 0.923 1.00 95.12 105 GLU A CA 1
ATOM 847 C C . GLU A 1 105 ? 12.488 4.857 -0.321 1.00 95.12 105 GLU A C 1
ATOM 849 O O . GLU A 1 105 ? 12.682 5.523 -1.344 1.00 95.12 105 GLU A O 1
ATOM 854 N N . GLU A 1 106 ? 12.728 3.541 -0.269 1.00 95.06 106 GLU A N 1
ATOM 855 C CA . GLU A 1 106 ? 13.166 2.742 -1.421 1.00 95.06 106 GLU A CA 1
ATOM 856 C C . GLU A 1 106 ? 12.153 2.815 -2.578 1.00 95.06 106 GLU A C 1
ATOM 858 O O . GLU A 1 106 ? 12.528 3.097 -3.725 1.00 95.06 106 GLU A O 1
ATOM 863 N N . ASP A 1 107 ? 10.867 2.602 -2.282 1.00 94.19 107 ASP A N 1
ATOM 864 C CA . ASP A 1 107 ? 9.780 2.626 -3.263 1.00 94.19 107 ASP A CA 1
ATOM 865 C C . ASP A 1 107 ? 9.607 4.024 -3.883 1.00 94.19 107 ASP A C 1
ATOM 867 O O . ASP A 1 107 ? 9.459 4.148 -5.102 1.00 94.19 107 ASP A O 1
ATOM 871 N N . ALA A 1 108 ? 9.697 5.091 -3.084 1.00 93.88 108 ALA A N 1
ATOM 872 C CA . ALA A 1 108 ? 9.618 6.472 -3.555 1.00 93.88 108 ALA A CA 1
ATOM 873 C C . ALA A 1 108 ? 10.790 6.814 -4.486 1.00 93.88 108 ALA A C 1
ATOM 875 O O . ALA A 1 108 ? 10.586 7.369 -5.569 1.00 93.88 108 ALA A O 1
ATOM 876 N N . ALA A 1 109 ? 12.014 6.415 -4.130 1.00 92.12 109 ALA A N 1
ATOM 877 C CA . ALA A 1 109 ? 13.183 6.599 -4.986 1.00 92.12 109 ALA A CA 1
ATOM 878 C C . ALA A 1 109 ? 13.071 5.803 -6.299 1.00 92.12 109 ALA A C 1
ATOM 880 O O . ALA A 1 109 ? 13.486 6.270 -7.364 1.00 92.12 109 ALA A O 1
ATOM 881 N N . ALA A 1 110 ? 12.521 4.586 -6.257 1.00 90.12 110 ALA A N 1
ATOM 882 C CA . ALA A 1 110 ? 12.248 3.795 -7.455 1.00 90.12 110 ALA A CA 1
ATOM 883 C C . ALA A 1 110 ? 11.180 4.455 -8.341 1.00 90.12 110 ALA A C 1
ATOM 885 O O . ALA A 1 110 ? 11.356 4.537 -9.558 1.00 90.12 110 ALA A O 1
ATOM 886 N N . TYR A 1 111 ? 10.111 4.975 -7.742 1.00 92.00 111 TYR A N 1
ATOM 887 C CA . TYR A 1 111 ? 9.051 5.687 -8.446 1.00 92.00 111 TYR A CA 1
ATOM 888 C C . TYR A 1 111 ? 9.566 6.953 -9.135 1.00 92.00 111 TYR A C 1
ATOM 890 O O . TYR A 1 111 ? 9.338 7.139 -10.328 1.00 92.00 111 TYR A O 1
ATOM 898 N N . GLN A 1 112 ? 10.342 7.779 -8.432 1.00 89.19 112 GLN A N 1
ATOM 899 C CA . GLN A 1 112 ? 10.945 8.985 -9.006 1.00 89.19 112 GLN A CA 1
ATOM 900 C C . GLN A 1 112 ? 11.855 8.665 -10.193 1.00 89.19 112 GLN A C 1
ATOM 902 O O . GLN A 1 112 ? 11.766 9.331 -11.224 1.00 89.19 112 GLN A O 1
ATOM 907 N N . ARG A 1 113 ? 12.679 7.612 -10.090 1.00 88.69 113 ARG A N 1
ATOM 908 C CA . ARG A 1 113 ? 13.501 7.137 -11.214 1.00 88.69 113 ARG A CA 1
ATOM 909 C C . ARG A 1 113 ? 12.643 6.741 -12.414 1.00 88.69 113 ARG A C 1
ATOM 911 O O . ARG A 1 113 ? 12.952 7.168 -13.522 1.00 88.69 113 ARG A O 1
ATOM 918 N N . ARG A 1 114 ? 11.549 5.999 -12.203 1.00 85.56 114 ARG A N 1
ATOM 919 C CA . ARG A 1 114 ? 10.610 5.621 -13.278 1.00 85.56 114 ARG A CA 1
ATOM 920 C C . ARG A 1 114 ? 9.988 6.846 -13.947 1.00 85.56 114 ARG A C 1
ATOM 922 O O . ARG A 1 114 ? 10.020 6.939 -15.168 1.00 85.56 114 ARG A O 1
ATOM 929 N N . ILE A 1 115 ? 9.490 7.805 -13.165 1.00 85.94 115 ILE A N 1
ATOM 930 C CA . ILE A 1 115 ? 8.901 9.047 -13.693 1.00 85.94 115 ILE A CA 1
ATOM 931 C C . ILE A 1 115 ? 9.942 9.868 -14.465 1.00 85.94 115 ILE A C 1
ATOM 933 O O . ILE A 1 115 ? 9.637 10.414 -15.524 1.00 85.94 115 ILE A O 1
ATOM 937 N N . HIS A 1 116 ? 11.177 9.950 -13.968 1.00 83.38 116 HIS A N 1
ATOM 938 C CA . HIS A 1 116 ? 12.257 10.665 -14.646 1.00 83.38 116 HIS A CA 1
ATOM 939 C C . HIS A 1 116 ? 12.637 10.001 -15.978 1.00 83.38 116 HIS A C 1
ATOM 941 O O . HIS A 1 116 ? 12.750 10.685 -16.991 1.00 83.38 116 HIS A O 1
ATOM 947 N N . MET A 1 117 ? 12.757 8.670 -16.005 1.00 79.19 117 MET A N 1
ATOM 948 C CA . MET A 1 117 ? 13.013 7.900 -17.229 1.00 79.19 117 MET A CA 1
ATOM 949 C C . MET A 1 117 ? 11.893 8.080 -18.262 1.00 79.19 117 MET A C 1
ATOM 951 O O . MET A 1 117 ? 12.180 8.353 -19.426 1.00 79.19 117 MET A O 1
ATOM 955 N N . GLN A 1 118 ? 10.628 8.023 -17.827 1.00 75.94 118 GLN A N 1
ATOM 956 C CA . GLN A 1 118 ? 9.464 8.263 -18.687 1.00 75.94 118 GLN A CA 1
ATOM 957 C C . GLN A 1 118 ? 9.466 9.675 -19.286 1.00 75.94 118 GLN A C 1
ATOM 959 O O . GLN A 1 118 ? 9.277 9.831 -20.489 1.00 75.94 118 GLN A O 1
ATOM 964 N N . ARG A 1 119 ? 9.728 10.708 -18.474 1.00 79.69 119 ARG A N 1
ATOM 965 C CA . ARG A 1 119 ? 9.804 12.104 -18.948 1.00 79.69 119 ARG A CA 1
ATOM 966 C C . ARG A 1 119 ? 10.942 12.335 -19.939 1.00 79.69 119 ARG A C 1
ATOM 968 O O . ARG A 1 119 ? 10.788 13.137 -20.852 1.00 79.69 119 ARG A O 1
ATOM 975 N N . ASN A 1 120 ? 12.055 11.628 -19.771 1.00 76.88 120 ASN A N 1
ATOM 976 C CA . ASN A 1 120 ? 13.226 11.749 -20.637 1.00 76.88 120 ASN A CA 1
ATOM 977 C C . ASN A 1 120 ? 13.160 10.834 -21.874 1.00 76.88 120 ASN A C 1
ATOM 979 O O . ASN A 1 120 ? 14.160 10.702 -22.577 1.00 76.88 120 ASN A O 1
ATOM 983 N N . GLY A 1 121 ? 12.026 10.168 -22.129 1.00 64.62 121 GLY A N 1
ATOM 984 C CA . GLY A 1 121 ? 11.849 9.289 -23.291 1.00 64.62 121 GLY A CA 1
ATOM 985 C C . GLY A 1 121 ? 12.683 8.004 -23.249 1.00 64.62 121 GLY A C 1
ATOM 986 O O . GLY A 1 121 ? 12.745 7.282 -24.239 1.00 64.62 121 GLY A O 1
ATOM 987 N N . GLN A 1 122 ? 13.303 7.682 -22.109 1.00 59.56 122 GLN A N 1
ATOM 988 C CA . GLN A 1 122 ? 13.950 6.393 -21.871 1.00 59.56 122 GLN A CA 1
ATOM 989 C C . GLN A 1 122 ? 12.864 5.400 -21.451 1.00 59.56 122 GLN A C 1
ATOM 991 O O . GLN A 1 122 ? 12.723 5.052 -20.279 1.00 59.56 122 GLN A O 1
ATOM 996 N N . HIS A 1 123 ? 12.011 5.031 -22.404 1.00 53.59 123 HIS A N 1
ATOM 997 C CA . HIS A 1 123 ? 10.905 4.116 -22.164 1.00 53.59 123 HIS A CA 1
ATOM 998 C C . HIS A 1 123 ? 11.466 2.765 -21.694 1.00 53.59 123 HIS A C 1
ATOM 1000 O O . HIS A 1 123 ? 12.281 2.148 -22.379 1.00 53.59 123 HIS A O 1
ATOM 1006 N N . LEU A 1 124 ? 11.014 2.277 -20.534 1.00 50.91 124 LEU A N 1
ATOM 1007 C CA . LEU A 1 124 ? 11.022 0.835 -20.299 1.00 50.91 124 LEU A CA 1
ATOM 1008 C C . LEU A 1 124 ? 10.167 0.231 -21.412 1.00 50.91 124 LEU A C 1
ATOM 1010 O O . LEU A 1 124 ? 9.033 0.665 -21.585 1.00 50.91 124 LEU A O 1
ATOM 1014 N N . ILE A 1 125 ? 10.779 -0.677 -22.170 1.00 55.72 125 ILE A N 1
ATOM 1015 C CA . ILE A 1 125 ? 10.339 -1.386 -23.381 1.00 55.72 125 ILE A CA 1
ATOM 1016 C C . ILE A 1 125 ? 8.862 -1.811 -23.302 1.00 55.72 125 ILE A C 1
ATOM 1018 O O . ILE A 1 125 ? 8.534 -2.963 -23.043 1.00 55.72 125 ILE A O 1
ATOM 1022 N N . GLN A 1 126 ? 7.956 -0.870 -23.502 1.00 52.03 126 GLN A N 1
ATOM 1023 C CA . GLN A 1 126 ? 6.563 -1.131 -23.783 1.00 52.03 126 GLN A CA 1
ATOM 1024 C C . GLN A 1 126 ? 6.307 -0.320 -25.030 1.00 52.03 126 GLN A C 1
ATOM 1026 O O . GLN A 1 126 ? 6.400 0.908 -25.016 1.00 52.03 126 GLN A O 1
ATOM 1031 N N . ASP A 1 127 ? 6.140 -1.051 -26.120 1.00 54.16 127 ASP A N 1
ATOM 1032 C CA . ASP A 1 127 ? 5.813 -0.472 -27.405 1.00 54.16 127 ASP A CA 1
ATOM 1033 C C . ASP A 1 127 ? 4.552 0.395 -27.232 1.00 54.16 127 ASP A C 1
ATOM 1035 O O . ASP A 1 127 ? 3.621 -0.053 -26.553 1.00 54.16 127 ASP A O 1
ATOM 1039 N N . PRO A 1 128 ? 4.504 1.631 -27.761 1.00 55.12 128 PRO A N 1
ATOM 1040 C CA . PRO A 1 128 ? 3.308 2.472 -27.706 1.00 55.12 128 PRO A CA 1
ATOM 1041 C C . PRO A 1 128 ? 2.040 1.795 -28.255 1.00 55.12 128 PRO A C 1
ATOM 1043 O O . PRO A 1 128 ? 0.940 2.222 -27.909 1.00 55.12 128 PRO A O 1
ATOM 1046 N N . GLU A 1 129 ? 2.164 0.730 -29.051 1.00 56.41 129 GLU A N 1
ATOM 1047 C CA . GLU A 1 129 ? 1.032 -0.094 -29.498 1.00 56.41 129 GLU A CA 1
ATOM 1048 C C . GLU A 1 129 ? 0.463 -1.029 -28.408 1.00 56.41 129 GLU A C 1
ATOM 1050 O O . GLU A 1 129 ? -0.662 -1.520 -28.522 1.00 56.41 129 GLU A O 1
ATOM 1055 N N . VAL A 1 130 ? 1.190 -1.268 -27.311 1.00 49.03 130 VAL A N 1
ATOM 1056 C CA . VAL A 1 130 ? 0.786 -2.189 -26.237 1.00 49.03 130 VAL A CA 1
ATOM 1057 C C . VAL A 1 130 ? 0.012 -1.438 -25.154 1.00 49.03 130 VAL A C 1
ATOM 1059 O O . VAL A 1 130 ? 0.581 -0.837 -24.240 1.00 49.03 130 VAL A O 1
ATOM 1062 N N . THR A 1 131 ? -1.317 -1.529 -25.216 1.00 49.12 131 THR A N 1
ATOM 1063 C CA . THR A 1 131 ? -2.222 -0.989 -24.188 1.00 49.12 131 THR A CA 1
ATOM 1064 C C . THR A 1 131 ? -2.109 -1.778 -22.879 1.00 49.12 131 THR A C 1
ATOM 1066 O O . THR A 1 131 ? -2.220 -3.003 -22.864 1.00 49.12 131 THR A O 1
ATOM 1069 N N . SER A 1 132 ? -1.937 -1.075 -21.757 1.00 50.03 132 SER A N 1
ATOM 1070 C CA . SER A 1 132 ? -2.046 -1.643 -20.408 1.00 50.03 132 SER A CA 1
ATOM 1071 C C . SER A 1 132 ? -3.467 -2.174 -20.200 1.00 50.03 132 SER A C 1
ATOM 1073 O O . SER A 1 132 ? -4.415 -1.395 -20.130 1.00 50.03 132 SER A O 1
ATOM 1075 N N . GLY A 1 133 ? -3.623 -3.498 -20.173 1.00 45.28 133 GLY A N 1
ATOM 1076 C CA . GLY A 1 133 ? -4.925 -4.161 -20.156 1.00 45.28 133 GLY A CA 1
ATOM 1077 C C . GLY A 1 133 ? -5.733 -3.868 -18.894 1.00 45.28 133 GLY A C 1
ATOM 1078 O O . GLY A 1 133 ? -5.579 -4.552 -17.890 1.00 45.28 133 GLY A O 1
ATOM 1079 N N . ASP A 1 134 ? -6.632 -2.891 -18.980 1.00 47.22 134 ASP A N 1
ATOM 1080 C CA . ASP A 1 134 ? -7.666 -2.607 -17.983 1.00 47.22 134 ASP A CA 1
ATOM 1081 C C . ASP A 1 134 ? -9.038 -2.653 -18.678 1.00 47.22 134 ASP A C 1
ATOM 1083 O O . ASP A 1 134 ? -9.744 -1.656 -18.797 1.00 47.22 134 ASP A O 1
ATOM 1087 N N . SER A 1 135 ? -9.399 -3.811 -19.243 1.00 45.06 135 SER A N 1
ATOM 1088 C CA . SER A 1 135 ? -10.776 -4.142 -19.639 1.00 45.06 135 SER A CA 1
ATOM 1089 C C . SER A 1 135 ? -10.925 -5.637 -19.917 1.00 45.06 135 SER A C 1
ATOM 1091 O O . SER A 1 135 ? -10.396 -6.186 -20.877 1.00 45.06 135 SER A O 1
ATOM 1093 N N . LEU A 1 136 ? -11.655 -6.273 -19.007 1.00 47.53 136 LEU A N 1
ATOM 1094 C CA . LEU A 1 136 ? -12.473 -7.475 -19.156 1.00 47.53 136 LEU A CA 1
ATOM 1095 C C . LEU A 1 136 ? -12.681 -7.948 -20.620 1.00 47.53 136 LEU A C 1
ATOM 1097 O O . LEU A 1 136 ? -13.181 -7.195 -21.451 1.00 47.53 136 LEU A O 1
ATOM 1101 N N . ASN A 1 137 ? -12.410 -9.240 -20.860 1.00 45.62 137 ASN A N 1
ATOM 1102 C CA . ASN A 1 137 ? -12.798 -10.075 -22.021 1.00 45.62 137 ASN A CA 1
ATOM 1103 C C . ASN A 1 137 ? -11.841 -10.237 -23.222 1.00 45.62 137 ASN A C 1
ATOM 1105 O O . ASN A 1 137 ? -12.204 -10.933 -24.167 1.00 45.62 137 ASN A O 1
ATOM 1109 N N . SER A 1 138 ? -10.599 -9.748 -23.189 1.00 48.12 138 SER A N 1
ATOM 1110 C CA . SER A 1 138 ? -9.594 -10.084 -24.224 1.00 48.12 138 SER A CA 1
ATOM 1111 C C . SER A 1 138 ? -8.837 -11.400 -23.972 1.00 48.12 138 SER A C 1
ATOM 1113 O O . SER A 1 138 ? -7.842 -11.679 -24.626 1.00 48.12 138 SER A O 1
ATOM 1115 N N . SER A 1 139 ? -9.288 -12.246 -23.040 1.00 56.06 139 SER A N 1
ATOM 1116 C CA . SER A 1 139 ? -8.555 -13.462 -22.639 1.00 56.06 139 SER A CA 1
ATOM 1117 C C . SER A 1 139 ? -8.521 -14.583 -23.693 1.00 56.06 139 SER A C 1
ATOM 1119 O O . SER A 1 139 ? -7.846 -15.584 -23.464 1.00 56.06 139 SER A O 1
ATOM 1121 N N . GLN A 1 140 ? -9.269 -14.479 -24.797 1.00 57.78 140 GLN A N 1
ATOM 1122 C CA . GLN A 1 140 ? -9.392 -15.565 -25.786 1.00 57.78 140 GLN A CA 1
ATOM 1123 C C . GLN A 1 140 ? -8.524 -15.384 -27.043 1.00 57.78 140 GLN A C 1
ATOM 1125 O O . GLN A 1 140 ? -8.372 -16.325 -27.824 1.00 57.78 140 GLN A O 1
ATOM 1130 N N . TYR A 1 141 ? -7.954 -14.193 -27.238 1.00 63.28 141 TYR A N 1
ATOM 1131 C CA . TYR A 1 141 ? -7.208 -13.835 -28.443 1.00 63.28 141 TYR A CA 1
ATOM 1132 C C . TYR A 1 141 ? -5.773 -13.471 -28.067 1.00 63.28 141 TYR A C 1
ATOM 1134 O O . TYR A 1 141 ? -5.555 -12.667 -27.162 1.00 63.28 141 TYR A O 1
ATOM 1142 N N . LEU A 1 142 ? -4.802 -14.101 -28.731 1.00 64.62 142 LEU A N 1
ATOM 1143 C CA . LEU A 1 142 ? -3.379 -13.939 -28.428 1.00 64.62 142 LEU A CA 1
ATOM 1144 C C . LEU A 1 142 ? -2.744 -12.818 -29.266 1.00 64.62 142 LEU A C 1
ATOM 1146 O O . LEU A 1 142 ? -1.786 -12.188 -28.822 1.00 64.62 142 LEU A O 1
ATOM 1150 N N . THR A 1 143 ? -3.285 -12.554 -30.458 1.00 61.75 143 THR A N 1
ATOM 1151 C CA . THR A 1 143 ? -2.803 -11.539 -31.404 1.00 61.75 143 THR A CA 1
ATOM 1152 C C . THR A 1 143 ? -3.919 -10.586 -31.853 1.00 61.75 143 THR A C 1
ATOM 1154 O O . THR A 1 143 ? -5.108 -10.873 -31.696 1.00 61.75 143 THR A O 1
ATOM 1157 N N . VAL A 1 144 ? -3.544 -9.435 -32.431 1.00 64.50 144 VAL A N 1
ATOM 1158 C CA . VAL A 1 144 ? -4.494 -8.479 -33.040 1.00 64.50 144 VAL A CA 1
ATOM 1159 C C . VAL A 1 144 ? -5.236 -9.125 -34.214 1.00 64.50 144 VAL A C 1
ATOM 1161 O O . VAL A 1 144 ? -6.432 -8.895 -34.385 1.00 64.50 144 VAL A O 1
ATOM 1164 N N . ASP A 1 145 ? -4.558 -9.987 -34.971 1.00 64.00 145 ASP A N 1
ATOM 1165 C CA . ASP A 1 145 ? -5.163 -10.726 -36.078 1.00 64.00 145 ASP A CA 1
ATOM 1166 C C . ASP A 1 145 ? -6.217 -11.728 -35.594 1.00 64.00 145 ASP A C 1
ATOM 1168 O O . ASP A 1 145 ? -7.268 -11.840 -36.222 1.00 64.00 145 ASP A O 1
ATOM 1172 N N . ASP A 1 146 ? -6.012 -12.394 -34.451 1.00 71.50 146 ASP A N 1
ATOM 1173 C CA . ASP A 1 146 ? -7.034 -13.270 -33.853 1.00 71.50 146 ASP A CA 1
ATOM 1174 C C . ASP A 1 146 ? -8.291 -12.469 -33.459 1.00 71.50 146 ASP A C 1
ATOM 1176 O O . ASP A 1 146 ? -9.419 -12.931 -33.624 1.00 71.50 146 ASP A O 1
ATOM 1180 N N . PHE A 1 147 ? -8.111 -11.234 -32.976 1.00 65.06 147 PHE A N 1
ATOM 1181 C CA . PHE A 1 147 ? -9.225 -10.341 -32.651 1.00 65.06 147 PHE A CA 1
ATOM 1182 C C . PHE A 1 147 ? -9.978 -9.866 -33.904 1.00 65.06 147 PHE A C 1
ATOM 1184 O O . PHE A 1 147 ? -11.208 -9.835 -33.900 1.00 65.06 147 PHE A O 1
ATOM 1191 N N . LEU A 1 148 ? -9.259 -9.502 -34.971 1.00 70.31 148 LEU A N 1
ATOM 1192 C CA . LEU A 1 148 ? -9.856 -9.025 -36.225 1.00 70.31 148 LEU A CA 1
ATOM 1193 C C . LEU A 1 148 ? -10.527 -10.146 -37.026 1.00 70.31 148 LEU A C 1
ATOM 1195 O O . LEU A 1 148 ? -11.574 -9.923 -37.632 1.00 70.31 148 LEU A O 1
ATOM 1199 N N . SER A 1 149 ? -9.932 -11.337 -37.037 1.00 70.94 149 SER A N 1
ATOM 1200 C CA . SER A 1 149 ? -10.470 -12.511 -37.732 1.00 70.94 149 SER A CA 1
ATOM 1201 C C . SER A 1 149 ? -11.583 -13.207 -36.946 1.00 70.94 149 SER A C 1
ATOM 1203 O O . SER A 1 149 ? -12.431 -13.865 -37.545 1.00 70.94 149 SER A O 1
ATOM 1205 N N . GLY A 1 150 ? -11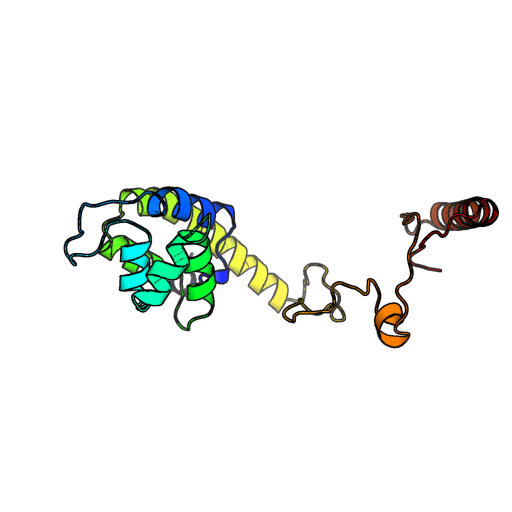.607 -13.053 -35.618 1.00 70.81 150 GLY A N 1
ATOM 1206 C CA . GLY A 1 150 ? -12.518 -13.774 -34.729 1.00 70.81 150 GLY A CA 1
ATOM 1207 C C . GLY A 1 150 ? -12.153 -15.250 -34.542 1.00 70.81 150 GLY A C 1
ATOM 1208 O O . GLY A 1 150 ? -12.896 -15.978 -33.883 1.00 70.81 150 GLY A O 1
ATOM 1209 N N . GLU A 1 151 ? -11.023 -15.702 -35.092 1.00 70.75 151 GLU A N 1
ATOM 1210 C CA . GLU A 1 151 ? -10.517 -17.064 -34.950 1.00 70.75 151 GLU A CA 1
ATOM 1211 C C . GLU A 1 151 ? -9.250 -17.060 -34.090 1.00 70.75 151 GLU A C 1
ATOM 1213 O O . GLU A 1 151 ? -8.305 -16.323 -34.348 1.00 70.75 151 GLU A O 1
ATOM 1218 N N . SER A 1 152 ? -9.218 -17.894 -33.048 1.00 70.31 152 SER A N 1
ATOM 1219 C CA . SER A 1 152 ? -8.032 -18.031 -32.197 1.00 70.31 152 SER A CA 1
ATOM 1220 C C . SER A 1 152 ? -7.024 -18.972 -32.852 1.00 70.31 152 SER A C 1
ATOM 1222 O O . SER A 1 152 ? -7.286 -20.170 -33.017 1.00 70.31 152 SER A O 1
ATOM 1224 N N . THR A 1 153 ? -5.854 -18.452 -33.221 1.00 71.00 153 THR A N 1
ATOM 1225 C CA . THR A 1 153 ? -4.790 -19.262 -33.806 1.00 71.00 153 THR A CA 1
ATOM 1226 C C . THR A 1 153 ? -3.965 -19.960 -32.727 1.00 71.00 153 THR A C 1
ATOM 1228 O O . THR A 1 153 ? -3.124 -19.355 -32.066 1.00 71.00 153 THR A O 1
ATOM 1231 N N . LEU A 1 154 ? -4.142 -21.276 -32.589 1.00 79.12 154 LEU A N 1
ATOM 1232 C CA . LEU A 1 154 ? -3.327 -22.092 -31.685 1.00 79.12 154 LEU A CA 1
ATOM 1233 C C . LEU A 1 154 ? -2.026 -22.549 -32.359 1.00 79.12 154 LEU A C 1
ATOM 1235 O O . LEU A 1 154 ? -2.038 -23.073 -33.475 1.00 79.12 154 LEU A O 1
ATOM 1239 N N . TYR A 1 155 ? -0.909 -22.389 -31.650 1.00 83.25 155 TYR A N 1
ATOM 1240 C CA . TYR A 1 155 ? 0.418 -22.867 -32.045 1.00 83.25 155 TYR A CA 1
ATOM 1241 C C . TYR A 1 155 ? 0.887 -23.962 -31.083 1.00 83.25 155 TYR A C 1
ATOM 1243 O O . TYR A 1 155 ? 0.565 -23.939 -29.898 1.00 83.25 155 TYR A O 1
ATOM 1251 N N . HIS A 1 156 ? 1.674 -24.911 -31.586 1.00 87.38 156 HIS A N 1
ATOM 1252 C CA . HIS A 1 156 ? 2.276 -25.972 -30.774 1.00 87.38 156 HIS A CA 1
ATOM 1253 C C . HIS A 1 156 ? 3.521 -25.477 -30.031 1.00 87.38 156 HIS A C 1
ATOM 1255 O O . HIS A 1 156 ? 3.811 -25.949 -28.935 1.00 87.38 156 HIS A O 1
ATOM 1261 N N . ALA A 1 157 ? 4.257 -24.530 -30.621 1.00 86.81 157 ALA A N 1
ATOM 1262 C CA . ALA A 1 157 ? 5.426 -23.918 -30.006 1.00 86.81 157 ALA A CA 1
ATOM 1263 C C . ALA A 1 157 ? 5.715 -22.523 -30.580 1.00 86.81 157 ALA A C 1
ATOM 1265 O O . ALA A 1 157 ? 5.291 -22.176 -31.685 1.00 86.81 157 ALA A O 1
ATOM 1266 N N . PHE A 1 158 ? 6.481 -21.748 -29.813 1.00 87.56 158 PHE A N 1
ATOM 1267 C CA . PHE A 1 158 ? 6.982 -20.424 -30.167 1.00 87.56 158 PHE A CA 1
ATOM 1268 C C . PHE A 1 158 ? 8.506 -20.484 -30.307 1.00 87.56 158 PHE A C 1
ATOM 1270 O O . PHE A 1 158 ? 9.185 -20.944 -29.386 1.00 87.56 158 PHE A O 1
ATOM 1277 N N . MET A 1 159 ? 9.044 -20.038 -31.445 1.00 85.94 159 MET A N 1
ATOM 1278 C CA . MET A 1 159 ? 10.478 -20.109 -31.731 1.00 85.94 159 MET A CA 1
ATOM 1279 C C . MET A 1 159 ? 11.162 -18.757 -31.514 1.00 85.94 159 MET A C 1
ATOM 1281 O O . MET A 1 159 ? 10.819 -17.760 -32.148 1.00 85.94 159 MET A O 1
ATOM 1285 N N . LEU A 1 160 ? 12.155 -18.745 -30.623 1.00 88.62 160 LEU A N 1
ATOM 1286 C CA . LEU A 1 160 ? 13.022 -17.600 -30.351 1.00 88.62 160 LEU A CA 1
ATOM 1287 C C . LEU A 1 160 ? 14.369 -17.788 -31.047 1.00 88.62 160 LEU A C 1
ATOM 1289 O O . LEU A 1 160 ? 14.970 -18.856 -30.955 1.00 88.62 160 LEU A O 1
ATOM 1293 N N . HIS A 1 161 ? 14.849 -16.733 -31.695 1.00 88.19 161 HIS A N 1
ATOM 1294 C CA . HIS A 1 161 ? 16.170 -16.669 -32.313 1.00 88.19 161 HIS A CA 1
ATOM 1295 C C . HIS A 1 161 ? 16.758 -15.265 -32.113 1.00 88.19 161 HIS A C 1
ATOM 1297 O O . HIS A 1 161 ? 16.020 -14.318 -31.828 1.00 88.19 161 HIS A O 1
ATOM 1303 N N . SER A 1 162 ? 18.076 -15.121 -32.252 1.00 86.81 162 SER A N 1
ATOM 1304 C CA . SER A 1 162 ? 18.725 -13.805 -32.291 1.00 86.81 162 SER A CA 1
ATOM 1305 C C . SER A 1 162 ? 18.554 -13.164 -33.671 1.00 86.81 162 SER A C 1
ATOM 1307 O O . SER A 1 162 ? 18.301 -13.858 -34.655 1.00 86.81 162 SER A O 1
ATOM 1309 N N . ASP A 1 163 ? 18.782 -11.855 -33.790 1.00 86.12 163 ASP A N 1
ATOM 1310 C CA . ASP A 1 163 ? 18.734 -11.144 -35.082 1.00 86.12 163 ASP A CA 1
ATOM 1311 C C . ASP A 1 163 ? 19.963 -11.406 -35.982 1.00 86.12 163 ASP A C 1
ATOM 1313 O O . ASP A 1 163 ? 20.138 -10.772 -37.024 1.00 86.12 163 ASP A O 1
ATOM 1317 N N . ALA A 1 164 ? 20.842 -12.338 -35.595 1.00 89.44 164 ALA A N 1
ATOM 1318 C CA . ALA A 1 164 ? 21.973 -12.749 -36.415 1.00 89.44 164 ALA A CA 1
ATOM 1319 C C . ALA A 1 164 ? 21.475 -13.481 -37.684 1.00 89.44 164 ALA A C 1
ATOM 1321 O O . ALA A 1 164 ? 20.629 -14.370 -37.575 1.00 89.44 164 ALA A O 1
ATOM 1322 N N . PRO A 1 165 ? 22.007 -13.181 -38.887 1.00 87.81 165 PRO A N 1
ATOM 1323 C CA . PRO A 1 165 ? 21.528 -13.785 -40.138 1.00 87.81 165 PRO A CA 1
ATOM 1324 C C . PRO A 1 165 ? 21.561 -15.322 -40.164 1.00 87.81 165 PRO A C 1
ATOM 1326 O O . PRO A 1 165 ? 20.705 -15.958 -40.782 1.00 87.81 165 PRO A O 1
ATOM 1329 N N . GLU A 1 166 ? 22.544 -15.917 -39.488 1.00 91.19 166 GLU A N 1
ATOM 1330 C CA . GLU A 1 166 ? 22.704 -17.369 -39.364 1.00 91.19 166 GLU A CA 1
ATOM 1331 C C . GLU A 1 166 ? 21.589 -17.986 -38.505 1.00 91.19 166 GLU A C 1
ATOM 1333 O O . GLU A 1 166 ? 20.954 -18.952 -38.930 1.00 91.19 166 GLU A O 1
ATOM 1338 N N . ASP A 1 167 ? 21.279 -17.367 -37.360 1.00 91.25 167 ASP A N 1
ATOM 1339 C CA . ASP A 1 167 ? 20.209 -17.797 -36.451 1.00 91.25 167 ASP A CA 1
ATOM 1340 C C . ASP A 1 167 ? 18.831 -17.696 -37.117 1.00 91.25 167 ASP A C 1
ATOM 1342 O O . ASP A 1 167 ? 18.009 -18.604 -36.992 1.00 91.25 167 ASP A O 1
ATOM 1346 N N . VAL A 1 168 ? 18.588 -16.621 -37.876 1.00 90.06 168 VAL A N 1
ATOM 1347 C CA . VAL A 1 168 ? 17.342 -16.430 -38.637 1.00 90.06 168 VAL A CA 1
ATOM 1348 C C . VAL A 1 168 ? 17.185 -17.524 -39.694 1.00 90.06 168 VAL A C 1
ATOM 1350 O O . VAL A 1 168 ? 16.126 -18.144 -39.802 1.00 90.06 168 VAL A O 1
ATOM 1353 N N . SER A 1 169 ? 18.242 -17.786 -40.467 1.00 90.62 169 SER A N 1
ATOM 1354 C CA . SER A 1 169 ? 18.221 -18.798 -41.530 1.00 90.62 169 SER A CA 1
ATOM 1355 C C . SER A 1 169 ? 17.959 -20.193 -40.960 1.00 90.62 169 SER A C 1
ATOM 1357 O O . SER A 1 169 ? 17.119 -20.930 -41.483 1.00 90.62 169 SER A O 1
ATOM 1359 N N . PHE A 1 170 ? 18.614 -20.522 -39.844 1.00 93.12 170 PHE A N 1
ATOM 1360 C CA . PHE A 1 170 ? 18.415 -21.780 -39.133 1.00 93.12 170 PHE A CA 1
ATOM 1361 C C . PHE A 1 170 ? 16.999 -21.907 -38.557 1.00 93.12 170 PHE A C 1
ATOM 1363 O O . PHE A 1 170 ? 16.358 -22.944 -38.725 1.00 93.12 170 PHE A O 1
ATOM 1370 N N . ALA A 1 171 ? 16.470 -20.852 -37.931 1.00 92.06 171 ALA A N 1
ATOM 1371 C CA . ALA A 1 171 ? 15.115 -20.845 -37.385 1.00 92.06 171 ALA A CA 1
ATOM 1372 C C . ALA A 1 171 ? 14.055 -21.072 -38.475 1.00 92.06 171 ALA A C 1
ATOM 1374 O O . ALA A 1 171 ? 13.103 -21.829 -38.269 1.00 92.06 171 ALA A O 1
ATOM 1375 N N . ILE A 1 172 ? 14.236 -20.484 -39.662 1.00 91.12 172 ILE A N 1
ATOM 1376 C CA . ILE A 1 172 ? 13.347 -20.700 -40.812 1.00 91.12 172 ILE A CA 1
ATOM 1377 C C . ILE A 1 172 ? 13.411 -22.154 -41.294 1.00 91.12 172 ILE A C 1
ATOM 1379 O O . ILE A 1 172 ? 12.367 -22.761 -41.544 1.00 91.12 172 ILE A O 1
ATOM 1383 N N . GLU A 1 173 ? 14.608 -22.729 -41.432 1.00 94.00 173 GLU A N 1
ATOM 1384 C CA . GLU A 1 173 ? 14.773 -24.125 -41.853 1.00 94.00 173 GLU A CA 1
ATOM 1385 C C . GLU A 1 173 ? 14.139 -25.093 -40.846 1.00 94.00 173 GLU A C 1
ATOM 1387 O O . GLU A 1 173 ? 13.360 -25.972 -41.226 1.00 94.00 173 GLU A O 1
ATOM 1392 N N . LEU A 1 174 ? 14.411 -24.885 -39.557 1.00 92.69 174 LEU A N 1
ATOM 1393 C CA . LEU A 1 174 ? 13.858 -25.691 -38.477 1.00 92.69 174 LEU A CA 1
ATOM 1394 C C . LEU A 1 174 ? 12.330 -25.599 -38.445 1.00 92.69 174 LEU A C 1
ATOM 1396 O O . LEU A 1 174 ? 11.658 -26.623 -38.357 1.00 92.69 174 LEU A O 1
ATOM 1400 N N . THR A 1 175 ? 11.777 -24.394 -38.594 1.00 92.94 175 THR A N 1
ATOM 1401 C CA . THR A 1 175 ? 10.326 -24.171 -38.683 1.00 92.94 175 THR A CA 1
ATOM 1402 C C . THR A 1 175 ? 9.717 -24.977 -39.827 1.00 92.94 175 THR A C 1
ATOM 1404 O O . THR A 1 175 ? 8.757 -25.707 -39.605 1.00 92.94 175 THR A O 1
ATOM 1407 N N . ARG A 1 176 ? 10.305 -24.933 -41.032 1.00 93.44 176 ARG A N 1
ATOM 1408 C CA . ARG A 1 176 ? 9.804 -25.701 -42.188 1.00 93.44 176 ARG A CA 1
ATOM 1409 C C . ARG A 1 176 ? 9.806 -27.206 -41.939 1.00 93.44 176 ARG A C 1
ATOM 1411 O O . ARG A 1 176 ? 8.885 -27.891 -42.374 1.00 93.44 176 ARG A O 1
ATOM 1418 N N . LYS A 1 177 ? 10.833 -27.718 -41.258 1.00 95.00 177 LYS A N 1
ATOM 1419 C CA . LYS A 1 177 ? 10.933 -29.141 -40.921 1.00 95.00 177 LYS A CA 1
ATOM 1420 C C . LYS A 1 177 ? 9.897 -29.559 -39.874 1.00 95.00 177 LYS A C 1
ATOM 1422 O O . LYS A 1 177 ? 9.282 -30.606 -40.006 1.00 95.00 177 LYS A O 1
ATOM 1427 N N . LEU A 1 178 ? 9.672 -28.736 -38.855 1.00 93.50 178 LEU A N 1
ATOM 1428 C CA . LEU A 1 178 ? 8.648 -29.012 -37.845 1.00 93.50 178 LEU A CA 1
ATOM 1429 C C . LEU A 1 178 ? 7.232 -28.915 -38.445 1.00 93.50 178 LEU A C 1
ATOM 1431 O O . LEU A 1 178 ? 6.366 -29.728 -38.126 1.00 93.50 178 LEU A O 1
ATOM 1435 N N . GLU A 1 179 ? 7.009 -27.976 -39.369 1.00 92.38 179 GLU A N 1
ATOM 1436 C CA . GLU A 1 179 ? 5.748 -27.839 -40.110 1.00 92.38 179 GLU A CA 1
ATOM 1437 C C . GLU A 1 179 ? 5.476 -29.030 -41.034 1.00 92.38 179 GLU A C 1
ATOM 1439 O O . GLU A 1 179 ? 4.331 -29.475 -41.126 1.00 92.38 179 GLU A O 1
ATOM 1444 N N . SER A 1 180 ? 6.504 -29.603 -41.674 1.00 93.88 180 SER A N 1
ATOM 1445 C CA . SER A 1 180 ? 6.332 -30.821 -42.479 1.00 93.88 180 SER A CA 1
ATOM 1446 C C . SER A 1 180 ? 6.010 -32.060 -41.636 1.00 93.88 180 SER A C 1
ATOM 1448 O O . SER A 1 180 ? 5.401 -32.999 -42.146 1.00 93.88 180 SER A O 1
ATOM 1450 N N . GLU A 1 181 ? 6.349 -32.044 -40.346 1.00 94.38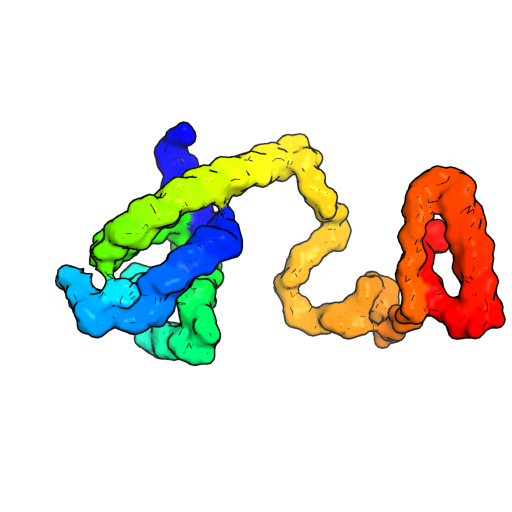 181 GLU A N 1
ATOM 1451 C CA . GLU A 1 181 ? 5.966 -33.057 -39.354 1.00 94.38 181 GLU A CA 1
ATOM 1452 C C . GLU A 1 181 ? 4.589 -32.779 -38.708 1.00 94.38 181 GLU A C 1
ATOM 1454 O O . GLU A 1 181 ? 4.152 -33.520 -37.828 1.00 94.38 181 GLU A O 1
ATOM 1459 N N . GLY A 1 182 ? 3.871 -31.743 -39.160 1.00 90.75 182 GLY A N 1
ATOM 1460 C CA . GLY A 1 182 ? 2.511 -31.416 -38.717 1.00 90.75 182 GLY A CA 1
ATOM 1461 C C . GLY A 1 182 ? 2.431 -30.480 -37.508 1.00 90.75 182 GLY A C 1
ATOM 1462 O O . GLY A 1 182 ? 1.339 -30.247 -36.989 1.00 90.75 182 GLY A O 1
ATOM 1463 N N . MET A 1 183 ? 3.553 -29.913 -37.055 1.00 89.50 183 MET A N 1
ATOM 1464 C CA . MET A 1 183 ? 3.562 -28.933 -35.969 1.00 89.50 183 MET A CA 1
ATOM 1465 C C . MET A 1 183 ? 3.376 -27.513 -36.501 1.00 89.50 183 MET A C 1
ATOM 1467 O O . MET A 1 183 ? 4.115 -27.038 -37.353 1.00 89.50 183 MET A O 1
ATOM 1471 N N . LYS A 1 184 ? 2.418 -26.788 -35.928 1.00 88.25 184 LYS A N 1
ATOM 1472 C CA . LYS A 1 184 ? 2.223 -25.354 -36.187 1.00 88.25 184 LYS A CA 1
ATOM 1473 C C . LYS A 1 184 ? 3.125 -24.518 -35.275 1.00 88.25 184 LYS A C 1
ATOM 1475 O O . LYS A 1 184 ? 2.915 -24.523 -34.062 1.00 88.25 184 LYS A O 1
ATOM 1480 N N . ILE A 1 185 ? 4.099 -23.813 -35.843 1.00 89.56 185 ILE A N 1
ATOM 1481 C CA . ILE A 1 185 ? 5.119 -23.049 -35.108 1.00 89.56 185 ILE A CA 1
ATOM 1482 C C . ILE A 1 185 ? 4.926 -21.549 -35.350 1.00 89.56 185 ILE A C 1
ATOM 1484 O O . ILE A 1 185 ? 4.715 -21.126 -36.484 1.00 89.56 185 ILE A O 1
ATOM 1488 N N . PHE A 1 186 ? 5.007 -20.739 -34.292 1.00 86.44 186 PHE A N 1
ATOM 1489 C CA . PHE A 1 186 ? 5.033 -19.281 -34.417 1.00 86.44 186 PHE A CA 1
ATOM 1490 C C . PHE A 1 186 ? 6.476 -18.775 -34.549 1.00 86.44 186 PHE A C 1
ATOM 1492 O O . PHE A 1 186 ? 7.334 -19.131 -33.735 1.00 86.44 186 PHE A O 1
ATOM 1499 N N . LEU A 1 187 ? 6.716 -17.898 -35.528 1.00 84.94 187 LEU A N 1
ATOM 1500 C CA . LEU A 1 187 ? 7.989 -17.211 -35.753 1.00 84.94 187 LEU A CA 1
ATOM 1501 C C . LEU A 1 187 ? 7.725 -15.703 -35.882 1.00 84.94 187 LEU A C 1
ATOM 1503 O O . LEU A 1 187 ? 6.952 -15.287 -36.738 1.00 84.94 187 LEU A O 1
ATOM 1507 N N . ARG A 1 188 ? 8.366 -14.891 -35.031 1.00 71.12 188 ARG A N 1
ATOM 1508 C CA . ARG A 1 188 ? 8.050 -13.459 -34.839 1.00 71.12 188 ARG A CA 1
ATOM 1509 C C . ARG A 1 188 ? 8.228 -12.580 -36.087 1.00 71.12 188 ARG A C 1
ATOM 1511 O O . ARG A 1 188 ? 7.515 -11.596 -36.215 1.00 71.12 188 ARG A O 1
ATOM 1518 N N . ASN A 1 189 ? 9.161 -12.926 -36.972 1.00 65.12 189 ASN A N 1
ATOM 1519 C CA . ASN A 1 189 ? 9.564 -12.100 -38.119 1.00 65.12 189 ASN A CA 1
ATOM 1520 C C . ASN A 1 189 ? 9.265 -12.777 -39.471 1.00 65.12 189 ASN A C 1
ATOM 1522 O O . ASN A 1 189 ? 10.024 -12.595 -40.425 1.00 65.12 189 ASN A O 1
ATOM 1526 N N . ARG A 1 190 ? 8.238 -13.634 -39.530 1.00 57.16 190 ARG A N 1
ATOM 1527 C CA . ARG A 1 190 ? 7.845 -14.320 -40.769 1.00 57.16 190 ARG A CA 1
ATOM 1528 C C . ARG A 1 190 ? 6.924 -13.465 -41.630 1.00 57.16 190 ARG A C 1
ATOM 1530 O O . ARG A 1 190 ? 6.114 -12.716 -41.048 1.00 57.16 190 ARG A O 1
#

Radius of gyration: 24.12 Å; chains: 1; bounding box: 43×50×64 Å

Secondary structure (DSSP, 8-state):
--HHHHHT-BGGG--HHHHHHHHHHHSS---SB-TTS-BTTHHHHHHHTT--HHHHHHHTTSSSHHHHHHHHHTTSTT-BHHHHHHHHHHTT-HHHHHHHHHHHHHHHHHHHHHHHHHHTT---S--TT-----STT-TT-SSHHHHHHS-----SEEE---SSHHHHHHHHHHHHHHHHTT--EEETT-

Organism: Stegodyphus mimosarum (NCBI:txid407821)

InterPro domains:
  IPR000488 Death domain [PF00531] (38-97)
  IPR000488 Death domain [PS50017] (41-104)
  IPR000488 Death domain [SM00005] (8-104)
  IPR011029 Death-like domain superfamily [G3DSA:1.10.533.10] (8-123)
  IPR011029 Death-like domain superfamily [SSF47986] (4-113)
  IPR017281 Myeloid differentiation primary response protein MyD88 [PTHR15079] (6-188)
  IPR034249 MyD88, death domain [cd08312] (18-100)

Foldseek 3Di:
DPPVLLQAAFLVLQDPVLQVLLLVQAVPWAPDAAPVRATLHLLSLLVLLVDDPVVSVVLNVDPRSSSVSSVVSSVDPPRHPNVSLVSNVSSVPVVSCVVNVVSSVVSSVVVVVQVVCVVVVVDPPDPPVDDPDDDPDPPQEDDPVCVVVVHHDDFPEEDDFDPPPVRVVVSVVVCVVVVVVVGGYDDPPD

pLDDT: mean 84.37, std 14.93, range [45.06, 97.38]